Protein AF-A0A9P4YRE8-F1 (afdb_monomer_lite)

pLDDT: mean 70.78, std 21.67, range [24.03, 94.19]

Organism: NCBI:txid1094350

Radius of gyration: 34.66 Å; chains: 1; bounding box: 77×51×95 Å

Structure (mmCIF, N/CA/C/O backbone):
data_AF-A0A9P4YRE8-F1
#
_entry.id   AF-A0A9P4YRE8-F1
#
loop_
_atom_site.group_PDB
_atom_site.id
_atom_site.type_symbol
_atom_site.label_atom_id
_atom_site.label_alt_id
_atom_site.label_comp_id
_atom_site.label_asym_id
_atom_site.label_entity_id
_atom_site.label_seq_id
_atom_site.pdbx_PDB_ins_code
_atom_site.Cartn_x
_atom_site.Cartn_y
_atom_site.Cartn_z
_atom_site.occupancy
_atom_site.B_iso_or_equiv
_atom_site.auth_seq_id
_atom_site.auth_comp_id
_atom_site.auth_asym_id
_atom_site.auth_atom_id
_atom_site.pdbx_PDB_model_num
ATOM 1 N N . MET A 1 1 ? -3.467 -12.163 50.678 1.00 41.31 1 MET A N 1
ATOM 2 C CA . MET A 1 1 ? -3.052 -13.182 49.686 1.00 41.31 1 MET A CA 1
ATOM 3 C C . MET A 1 1 ? -3.327 -12.760 48.242 1.00 41.31 1 MET A C 1
ATOM 5 O O . MET A 1 1 ? -2.584 -13.183 47.374 1.00 41.31 1 MET A O 1
ATOM 9 N N . ASP A 1 2 ? -4.314 -11.903 47.964 1.00 58.03 2 ASP A N 1
ATOM 10 C CA . ASP A 1 2 ? -4.706 -11.551 46.585 1.00 58.03 2 ASP A CA 1
ATOM 11 C C . ASP A 1 2 ? -3.818 -10.466 45.925 1.00 58.03 2 ASP A C 1
ATOM 13 O O . ASP A 1 2 ? -3.537 -10.492 44.732 1.00 58.03 2 ASP A O 1
ATOM 17 N N . THR A 1 3 ? -3.261 -9.544 46.715 1.00 44.75 3 THR A N 1
ATOM 18 C CA . THR A 1 3 ? -2.464 -8.418 46.195 1.00 44.75 3 THR A CA 1
ATOM 19 C C . THR A 1 3 ? -1.154 -8.854 45.533 1.00 44.75 3 THR A C 1
ATOM 21 O O . THR A 1 3 ? -0.792 -8.313 44.495 1.00 44.75 3 THR A O 1
ATOM 24 N N . GLN A 1 4 ? -0.458 -9.851 46.094 1.00 53.59 4 GLN A N 1
ATOM 25 C CA . GLN A 1 4 ? 0.801 -10.365 45.533 1.00 53.59 4 GLN A CA 1
ATOM 26 C C . GLN A 1 4 ? 0.592 -11.147 44.233 1.00 53.59 4 GLN A C 1
ATOM 28 O O . GLN A 1 4 ? 1.428 -11.063 43.339 1.00 53.59 4 GLN A O 1
ATOM 33 N N . ARG A 1 5 ? -0.532 -11.863 44.101 1.00 58.34 5 ARG A N 1
ATOM 34 C CA . ARG A 1 5 ? -0.878 -12.579 42.867 1.00 58.34 5 ARG A CA 1
ATOM 35 C C . ARG A 1 5 ? -1.166 -11.597 41.729 1.00 58.34 5 ARG A C 1
ATOM 37 O O . ARG A 1 5 ? -0.586 -11.721 40.660 1.00 58.34 5 ARG A O 1
ATOM 44 N N . ARG A 1 6 ? -1.961 -10.559 42.009 1.00 53.28 6 ARG A N 1
ATOM 45 C CA . ARG A 1 6 ? -2.279 -9.483 41.054 1.00 53.28 6 ARG A CA 1
ATOM 46 C C . ARG A 1 6 ? -1.050 -8.667 40.642 1.00 53.28 6 ARG A C 1
ATOM 48 O O . ARG A 1 6 ? -0.959 -8.245 39.497 1.00 53.28 6 ARG A O 1
ATOM 55 N N . LEU A 1 7 ? -0.101 -8.458 41.559 1.00 54.12 7 LEU A N 1
ATOM 56 C CA . LEU A 1 7 ? 1.204 -7.867 41.244 1.00 54.12 7 LEU A CA 1
ATOM 57 C C . LEU A 1 7 ? 1.988 -8.743 40.262 1.00 54.12 7 LEU A C 1
ATOM 59 O O . LEU A 1 7 ? 2.445 -8.227 39.250 1.00 54.12 7 LEU A O 1
ATOM 63 N N . GLY A 1 8 ? 2.058 -10.054 40.504 1.00 57.50 8 GLY A N 1
ATOM 64 C CA . GLY A 1 8 ? 2.725 -10.990 39.594 1.00 57.50 8 GLY A CA 1
ATOM 65 C C . GLY A 1 8 ? 2.104 -11.016 38.193 1.00 57.50 8 GLY A C 1
ATOM 66 O O . GLY A 1 8 ? 2.828 -10.983 37.200 1.00 57.50 8 GLY A O 1
ATOM 67 N N . ASP A 1 9 ? 0.774 -10.990 38.095 1.00 59.19 9 ASP A N 1
ATOM 68 C CA . ASP A 1 9 ? 0.077 -10.963 36.801 1.00 59.19 9 ASP A CA 1
ATOM 69 C C . ASP A 1 9 ? 0.364 -9.663 36.016 1.00 59.19 9 ASP A C 1
ATOM 71 O O . ASP A 1 9 ? 0.519 -9.684 34.792 1.00 59.19 9 ASP A O 1
ATOM 75 N N . LEU A 1 10 ? 0.514 -8.531 36.716 1.00 45.38 10 LEU A N 1
ATOM 76 C CA . LEU A 1 10 ? 0.893 -7.247 36.116 1.00 45.38 10 LEU A CA 1
ATOM 77 C C . LEU A 1 10 ? 2.369 -7.216 35.691 1.00 45.38 10 LEU A C 1
ATOM 79 O O . LEU A 1 10 ? 2.684 -6.710 34.615 1.00 45.38 10 LEU A O 1
ATOM 83 N N . GLU A 1 11 ? 3.279 -7.785 36.481 1.00 60.88 11 GLU A N 1
ATOM 84 C CA . GLU A 1 11 ? 4.701 -7.874 36.121 1.00 60.88 11 GLU A CA 1
ATOM 85 C C . GLU A 1 11 ? 4.917 -8.705 34.849 1.00 60.88 11 GLU A C 1
ATOM 87 O O . GLU A 1 11 ? 5.729 -8.338 33.995 1.00 60.88 11 GLU A O 1
ATOM 92 N N . VAL A 1 12 ? 4.133 -9.776 34.680 1.00 58.47 12 VAL A N 1
ATOM 93 C CA . VAL A 1 12 ? 4.121 -10.609 33.469 1.00 58.47 12 VAL A CA 1
ATOM 94 C C . VAL A 1 12 ? 3.540 -9.849 32.274 1.00 58.47 12 VAL A C 1
ATOM 96 O O . VAL A 1 12 ? 4.108 -9.900 31.184 1.00 58.47 12 VAL A O 1
ATOM 99 N N . ALA A 1 13 ? 2.445 -9.108 32.463 1.00 44.38 13 ALA A N 1
ATOM 100 C CA . ALA A 1 13 ? 1.799 -8.350 31.390 1.00 44.38 13 ALA A CA 1
ATOM 101 C C . ALA A 1 13 ? 2.655 -7.178 30.872 1.00 44.38 13 ALA A C 1
ATOM 103 O O . ALA A 1 13 ? 2.634 -6.873 29.679 1.00 44.38 13 ALA A O 1
ATOM 104 N N . PHE A 1 14 ? 3.423 -6.531 31.754 1.00 45.62 14 PHE A N 1
ATOM 105 C CA . PHE A 1 14 ? 4.218 -5.341 31.427 1.00 45.62 14 PHE A CA 1
ATOM 106 C C . PHE A 1 14 ? 5.727 -5.603 31.297 1.00 45.62 14 PHE A C 1
ATOM 108 O O . PHE A 1 14 ? 6.479 -4.685 30.961 1.00 45.62 14 PHE A O 1
ATOM 115 N N . ASN A 1 15 ? 6.172 -6.843 31.532 1.00 59.88 15 ASN A N 1
ATOM 116 C CA . ASN A 1 15 ? 7.569 -7.287 31.485 1.00 59.88 15 ASN A CA 1
ATOM 117 C C . ASN A 1 15 ? 8.529 -6.399 32.308 1.00 59.88 15 ASN A C 1
ATOM 119 O O . ASN A 1 15 ? 9.637 -6.070 31.872 1.00 59.88 15 ASN A O 1
ATOM 123 N N . ARG A 1 16 ? 8.075 -5.948 33.484 1.00 51.31 16 ARG A N 1
ATOM 124 C CA . ARG A 1 16 ? 8.817 -5.091 34.424 1.00 51.31 16 ARG A CA 1
ATOM 125 C C . ARG A 1 16 ? 8.377 -5.376 35.860 1.00 51.31 16 ARG A C 1
ATOM 127 O O . ARG A 1 16 ? 7.203 -5.636 36.083 1.00 51.31 16 ARG A O 1
ATOM 134 N N . ILE A 1 17 ? 9.310 -5.274 36.810 1.00 61.03 17 ILE A N 1
ATOM 135 C CA . ILE A 1 17 ? 9.070 -5.477 38.251 1.00 61.03 17 ILE A CA 1
ATOM 136 C C . ILE A 1 17 ? 8.361 -4.249 38.837 1.00 61.03 17 ILE A C 1
ATOM 138 O O . ILE A 1 17 ? 8.783 -3.118 38.580 1.00 61.03 17 ILE A O 1
ATOM 142 N N . ILE A 1 18 ? 7.308 -4.466 39.628 1.00 51.56 18 ILE A N 1
ATOM 143 C CA . ILE A 1 18 ? 6.481 -3.417 40.238 1.00 51.56 18 ILE A CA 1
ATOM 144 C C . ILE A 1 18 ? 6.545 -3.557 41.764 1.00 51.56 18 ILE A C 1
ATOM 146 O O . ILE A 1 18 ? 6.125 -4.562 42.327 1.00 51.56 18 ILE A O 1
ATOM 150 N N . THR A 1 19 ? 7.014 -2.521 42.463 1.00 54.25 19 THR A N 1
ATOM 151 C CA . THR A 1 19 ? 7.030 -2.475 43.937 1.00 54.25 19 THR A CA 1
ATOM 152 C C . THR A 1 19 ? 6.016 -1.468 44.471 1.00 54.25 19 THR A C 1
ATOM 154 O O . THR A 1 19 ? 5.989 -0.323 44.025 1.00 54.25 19 THR A O 1
ATOM 157 N N . LEU A 1 20 ? 5.195 -1.883 45.442 1.00 44.56 20 LEU A N 1
ATOM 158 C CA . LEU A 1 20 ? 4.293 -0.989 46.175 1.00 44.56 20 LEU A CA 1
ATOM 159 C C . LEU A 1 20 ? 5.047 -0.331 47.336 1.00 44.56 20 LEU A C 1
ATOM 161 O O . LEU A 1 20 ? 5.632 -1.034 48.159 1.00 44.56 20 LEU A O 1
ATOM 165 N N . ASP A 1 21 ? 5.009 0.998 47.409 1.00 45.72 21 ASP A N 1
ATOM 166 C CA . ASP A 1 21 ? 5.575 1.759 48.523 1.00 45.72 21 ASP A CA 1
ATOM 167 C C . ASP A 1 21 ? 4.586 1.786 49.702 1.00 45.72 21 ASP A C 1
ATOM 169 O O . ASP A 1 21 ? 3.401 2.087 49.537 1.00 45.72 21 ASP A O 1
ATOM 173 N N . ALA A 1 22 ? 5.052 1.415 50.893 1.00 42.25 22 ALA A N 1
ATOM 174 C CA . ALA A 1 22 ? 4.225 1.262 52.088 1.00 42.25 22 ALA A CA 1
ATOM 175 C C . ALA A 1 22 ? 4.330 2.513 52.974 1.00 42.25 22 ALA A C 1
ATOM 177 O O . ALA A 1 22 ? 4.981 2.506 54.018 1.00 42.25 22 ALA A O 1
ATOM 178 N N . GLY A 1 23 ? 3.678 3.598 52.555 1.00 34.28 23 GLY A N 1
ATOM 179 C CA . GLY A 1 23 ? 3.554 4.829 53.339 1.00 34.28 23 GLY A CA 1
ATOM 180 C C . GLY A 1 23 ? 2.388 4.768 54.330 1.00 34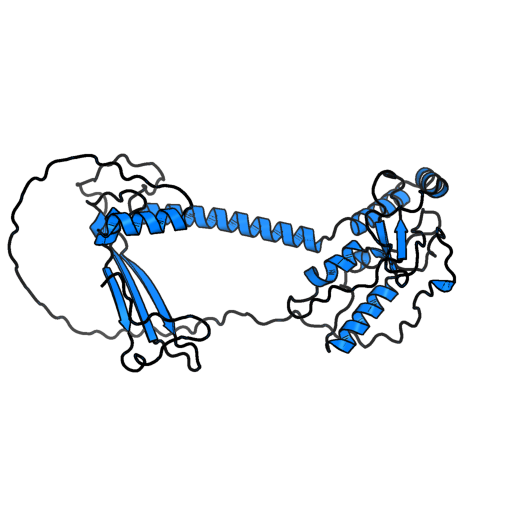.28 23 GLY A C 1
ATOM 181 O O . GLY A 1 23 ? 1.224 4.755 53.942 1.00 34.28 23 GLY A O 1
ATOM 182 N N . SER A 1 24 ? 2.705 4.739 55.623 1.00 37.81 24 SER A N 1
ATOM 183 C CA . SER A 1 24 ? 1.771 4.735 56.753 1.00 37.81 24 SER A CA 1
ATOM 184 C C . SER A 1 24 ? 1.012 6.059 56.918 1.00 37.81 24 SER A C 1
ATOM 186 O O . SER A 1 24 ? 1.666 7.081 57.092 1.00 37.81 24 SER A O 1
ATOM 188 N N . HIS A 1 25 ? -0.321 6.046 57.045 1.00 32.41 25 HIS A N 1
ATOM 189 C CA . HIS A 1 25 ? -1.045 7.055 57.834 1.00 32.41 25 HIS A CA 1
ATOM 190 C C . HIS A 1 25 ? -2.282 6.468 58.537 1.00 32.41 25 HIS A C 1
ATOM 192 O O . HIS A 1 25 ? -2.944 5.556 58.053 1.00 32.41 25 HIS A O 1
ATOM 198 N N . ARG A 1 26 ? -2.488 6.961 59.762 1.00 29.50 26 ARG A N 1
ATOM 199 C CA . ARG A 1 26 ? -3.340 6.435 60.835 1.00 29.50 26 ARG A CA 1
ATOM 200 C C . ARG A 1 26 ? -4.836 6.497 60.512 1.00 29.50 26 ARG A C 1
ATOM 202 O O . ARG A 1 26 ? -5.331 7.510 60.037 1.00 29.50 26 ARG A O 1
ATOM 209 N N . VAL A 1 27 ? -5.535 5.432 60.901 1.00 31.47 27 VAL A N 1
ATOM 210 C CA . VAL A 1 27 ? -6.997 5.318 60.966 1.00 31.47 27 VAL A CA 1
ATOM 211 C C . VAL A 1 27 ? -7.548 6.286 62.019 1.00 31.47 27 VAL A C 1
ATOM 213 O O . VAL A 1 27 ? -7.112 6.247 63.170 1.00 31.47 27 VAL A O 1
ATOM 216 N N . ALA A 1 28 ? -8.531 7.104 61.643 1.00 29.25 28 ALA A N 1
ATOM 217 C CA . ALA A 1 28 ? -9.457 7.738 62.575 1.00 29.25 28 ALA A CA 1
ATOM 218 C C . ALA A 1 28 ? -10.847 7.132 62.351 1.00 29.25 28 ALA A C 1
ATOM 220 O O . ALA A 1 28 ? -11.389 7.159 61.249 1.00 29.25 28 ALA A O 1
ATOM 221 N N . SER A 1 29 ? -11.372 6.521 63.407 1.00 30.94 29 SER A N 1
ATOM 222 C CA . SER A 1 29 ? -12.694 5.910 63.490 1.00 30.94 29 SER A CA 1
ATOM 223 C C . SER A 1 29 ? -13.804 6.961 63.454 1.00 30.94 29 SER A C 1
ATOM 225 O O . SER A 1 29 ? -13.773 7.893 64.259 1.00 30.94 29 SER A O 1
ATOM 227 N N . ALA A 1 30 ? -14.830 6.748 62.632 1.00 28.36 30 ALA A N 1
ATOM 228 C CA . ALA A 1 30 ? -16.140 7.364 62.817 1.00 28.36 30 ALA A CA 1
ATOM 229 C C . ALA A 1 30 ? -17.242 6.348 62.477 1.00 28.36 30 ALA A C 1
ATOM 231 O O . ALA A 1 30 ? -17.212 5.704 61.430 1.00 28.36 30 ALA A O 1
ATOM 232 N N . SER A 1 31 ? -18.160 6.174 63.425 1.00 27.50 31 SER A N 1
ATOM 233 C CA . SER A 1 31 ? -19.328 5.289 63.379 1.00 27.50 31 SER A CA 1
ATOM 234 C C . SER A 1 31 ? -20.434 5.840 62.454 1.00 27.50 31 SER A C 1
ATOM 236 O O . SER A 1 31 ? -20.451 7.046 62.204 1.00 27.50 31 SER A O 1
ATOM 238 N N . PRO A 1 32 ? -21.367 4.998 61.966 1.00 30.42 32 PRO A N 1
ATOM 239 C CA . PRO A 1 32 ? -22.348 5.379 60.946 1.00 30.42 32 PRO A CA 1
ATOM 240 C C . PRO A 1 32 ? -23.639 5.954 61.554 1.00 30.42 32 PRO A C 1
ATOM 242 O O . PRO A 1 32 ? -23.970 5.603 62.690 1.00 30.42 32 PRO A O 1
ATOM 245 N N . PRO A 1 33 ? -24.438 6.719 60.787 1.00 30.02 33 PRO A N 1
ATOM 246 C CA . PRO A 1 33 ? -25.864 6.816 61.032 1.00 30.02 33 PRO A CA 1
ATOM 247 C C . PRO A 1 33 ? -26.686 6.061 59.976 1.00 30.02 33 PRO A C 1
ATOM 249 O O . PRO A 1 33 ? -26.531 6.225 58.769 1.00 30.02 33 PRO A O 1
ATOM 252 N N . GLU A 1 34 ? -27.516 5.200 60.553 1.00 27.95 34 GLU A N 1
ATOM 253 C CA . GLU A 1 34 ? -28.831 4.658 60.205 1.00 27.95 34 GLU A CA 1
ATOM 254 C C . GLU A 1 34 ? -29.592 5.121 58.946 1.00 27.95 34 GLU A C 1
ATOM 256 O O . GLU A 1 34 ? -29.630 6.284 58.553 1.00 27.95 34 GLU A O 1
ATOM 261 N N . GLU A 1 35 ? -30.292 4.118 58.405 1.00 29.88 35 GLU A N 1
ATOM 262 C CA . GLU A 1 35 ? -31.331 4.116 57.377 1.00 29.88 35 GLU A CA 1
ATOM 263 C C . GLU A 1 35 ? -32.422 5.188 57.532 1.00 29.88 35 GLU A C 1
ATOM 265 O O . GLU A 1 35 ? -32.966 5.405 58.612 1.00 29.88 35 GLU A O 1
ATOM 270 N N . ALA A 1 36 ? -32.908 5.683 56.390 1.00 27.66 36 ALA A N 1
ATOM 271 C CA . ALA A 1 36 ? -34.332 5.953 56.218 1.00 27.66 36 ALA A CA 1
ATOM 272 C C . ALA A 1 36 ? -34.749 5.675 54.768 1.00 27.66 36 ALA A C 1
ATOM 274 O O . ALA A 1 36 ? -34.335 6.341 53.821 1.00 27.66 36 ALA A O 1
ATOM 275 N N . ALA A 1 37 ? -35.580 4.650 54.619 1.00 28.75 37 ALA A N 1
ATOM 276 C CA . ALA A 1 37 ? -36.284 4.311 53.400 1.00 28.75 37 ALA A CA 1
ATOM 277 C C . ALA A 1 37 ? -37.357 5.358 53.075 1.00 28.75 37 ALA A C 1
ATOM 279 O O . ALA A 1 37 ? -38.152 5.713 53.943 1.00 28.75 37 ALA A O 1
ATOM 280 N N . GLN A 1 38 ? -37.483 5.733 51.802 1.00 27.25 38 GLN A N 1
ATOM 281 C CA . GLN A 1 38 ? -38.770 6.157 51.254 1.00 27.25 38 GLN A CA 1
ATOM 282 C C . GLN A 1 38 ? -38.842 5.868 49.754 1.00 27.25 38 GLN A C 1
ATOM 284 O O . GLN A 1 38 ? -38.190 6.488 48.922 1.00 27.25 38 GLN A O 1
ATOM 289 N N . ARG A 1 39 ? -39.651 4.851 49.447 1.00 26.41 39 ARG A N 1
ATOM 290 C CA . ARG A 1 39 ? -40.167 4.531 48.120 1.00 26.41 39 ARG A CA 1
ATOM 291 C C . ARG A 1 39 ? -41.170 5.608 47.725 1.00 26.41 39 ARG A C 1
ATOM 293 O O . ARG A 1 39 ? -42.118 5.813 48.480 1.00 26.41 39 ARG A O 1
ATOM 300 N N . GLN A 1 40 ? -41.040 6.175 46.531 1.00 26.50 40 GLN A N 1
ATOM 301 C CA . GLN A 1 40 ? -42.177 6.712 45.788 1.00 26.50 40 GLN A CA 1
ATOM 302 C C . GLN A 1 40 ? -42.052 6.345 44.307 1.00 26.50 40 GLN A C 1
ATOM 304 O O . GLN A 1 40 ? -41.056 6.617 43.648 1.00 26.50 40 GLN A O 1
ATOM 309 N N . SER A 1 41 ? -43.087 5.645 43.861 1.00 25.84 41 SER A N 1
ATOM 310 C CA . SER A 1 41 ? -43.473 5.308 42.497 1.00 25.84 41 SER A CA 1
ATOM 311 C C . SER A 1 41 ? -43.956 6.545 41.746 1.00 25.84 41 SER A C 1
ATOM 313 O O . SER A 1 41 ? -44.782 7.261 42.310 1.00 25.84 41 SER A O 1
ATOM 315 N N . VAL A 1 42 ? -43.551 6.722 40.486 1.00 28.34 42 VAL A N 1
ATOM 316 C CA . VAL A 1 42 ? -44.366 7.415 39.475 1.00 28.34 42 VAL A CA 1
ATOM 317 C C . VAL A 1 42 ? -44.132 6.767 38.108 1.00 28.34 42 VAL A C 1
ATOM 319 O O . VAL A 1 42 ? -43.035 6.824 37.563 1.00 28.34 42 VAL A O 1
ATOM 322 N N . ASP A 1 43 ? -45.177 6.060 37.695 1.00 26.69 43 ASP A N 1
ATOM 323 C CA . ASP A 1 43 ? -45.801 5.878 36.382 1.00 26.69 43 ASP A CA 1
ATOM 324 C C . ASP A 1 43 ? -45.058 6.190 35.069 1.00 26.69 43 ASP A C 1
ATOM 326 O O . ASP A 1 43 ? -44.408 7.216 34.874 1.00 26.69 43 ASP A O 1
ATOM 330 N N . ASP A 1 44 ? -45.299 5.249 34.154 1.00 27.53 44 ASP A N 1
ATOM 331 C CA . ASP A 1 44 ? -45.036 5.222 32.723 1.00 27.53 44 ASP A CA 1
ATOM 332 C C . ASP A 1 44 ? -45.580 6.451 31.978 1.00 27.53 44 ASP A C 1
ATOM 334 O O . ASP A 1 44 ? -46.769 6.751 32.070 1.00 27.53 44 ASP A O 1
ATOM 338 N N . GLU A 1 45 ? -44.761 7.057 31.112 1.00 28.41 45 GLU A N 1
ATOM 339 C CA . GLU A 1 45 ? -45.269 7.637 29.867 1.00 28.41 45 GLU A CA 1
ATOM 340 C C . GLU A 1 45 ? -44.404 7.221 28.671 1.00 28.41 45 GLU A C 1
ATOM 342 O O . GLU A 1 45 ? -43.195 7.447 28.587 1.00 28.41 45 GLU A O 1
ATOM 347 N N . ASP A 1 46 ? -45.114 6.554 27.770 1.00 27.56 46 ASP A N 1
ATOM 348 C CA . ASP A 1 46 ? -44.757 6.026 26.469 1.00 27.56 46 ASP A CA 1
ATOM 349 C C . ASP A 1 46 ? -44.451 7.172 25.490 1.00 27.56 46 ASP A C 1
ATOM 351 O O . ASP A 1 46 ? -45.277 8.052 25.242 1.00 27.56 46 ASP A O 1
ATOM 355 N N . GLY A 1 47 ? -43.239 7.171 24.940 1.00 26.92 47 GLY A N 1
ATOM 356 C CA . GLY A 1 47 ? -42.734 8.199 24.035 1.00 26.92 47 GLY A CA 1
ATOM 357 C C . GLY A 1 47 ? -41.884 7.573 22.941 1.00 26.92 47 GLY A C 1
ATOM 358 O O . GLY A 1 47 ? -40.668 7.749 22.912 1.00 26.92 47 GLY A O 1
ATOM 359 N N . GLY A 1 48 ? -42.525 6.798 22.064 1.00 25.05 48 GLY A N 1
ATOM 360 C CA . GLY A 1 48 ? -41.896 6.162 20.911 1.00 25.05 48 GLY A CA 1
ATOM 361 C C . GLY A 1 48 ? -41.173 7.162 20.004 1.00 25.05 48 GLY A C 1
ATOM 362 O O . GLY A 1 48 ? -41.796 8.006 19.360 1.00 25.05 48 GLY A O 1
ATOM 363 N N . VAL A 1 49 ? -39.850 7.023 19.914 1.00 27.55 49 VAL A N 1
ATOM 364 C CA . VAL A 1 49 ? -39.020 7.663 18.887 1.00 27.55 49 VAL A CA 1
ATOM 365 C C . VAL A 1 49 ? -38.800 6.647 17.755 1.00 27.55 49 VAL A C 1
ATOM 367 O O . VAL A 1 49 ? -38.495 5.488 18.047 1.00 27.55 49 VAL A O 1
ATOM 370 N N . PRO A 1 50 ? -38.975 7.017 16.471 1.00 27.73 50 PRO A N 1
ATOM 371 C CA . PRO A 1 50 ? -38.868 6.074 15.362 1.00 27.73 50 PRO A CA 1
ATOM 372 C C . PRO A 1 50 ? -37.441 5.526 15.243 1.00 27.73 50 PRO A C 1
ATOM 374 O O . PRO A 1 50 ? -36.482 6.295 15.233 1.00 27.73 50 PRO A O 1
ATOM 377 N N . MET A 1 51 ? -37.315 4.202 15.118 1.00 24.03 51 MET A N 1
ATOM 378 C CA . MET A 1 51 ? -36.078 3.533 14.709 1.00 24.03 51 MET A CA 1
ATOM 379 C C . MET A 1 51 ? -35.647 4.060 13.335 1.00 24.03 51 MET A C 1
ATOM 381 O O . MET A 1 51 ? -36.247 3.706 12.320 1.00 24.03 51 MET A O 1
ATOM 385 N N . GLU A 1 52 ? -34.602 4.883 13.296 1.00 28.27 52 GLU A N 1
ATOM 386 C CA . GLU A 1 52 ? -33.827 5.077 12.075 1.00 28.27 52 GLU A CA 1
ATOM 387 C C . GLU A 1 52 ? -33.013 3.804 11.820 1.00 28.27 52 GLU A C 1
ATOM 389 O O . GLU A 1 52 ? -32.265 3.329 12.679 1.00 28.27 52 GLU A O 1
ATOM 394 N N . GLU A 1 53 ? -33.223 3.214 10.644 1.00 29.66 53 GLU A N 1
ATOM 395 C CA . GLU A 1 53 ? -32.527 2.016 10.190 1.00 29.66 53 GLU A CA 1
ATOM 396 C C . GLU A 1 53 ? -31.004 2.233 10.220 1.00 29.66 53 GLU A C 1
ATOM 398 O O . GLU A 1 53 ? -30.519 3.276 9.766 1.00 29.66 53 GLU A O 1
ATOM 403 N N . PRO A 1 54 ? -30.212 1.262 10.711 1.00 27.72 54 PRO A N 1
ATOM 404 C CA . PRO A 1 54 ? -28.768 1.386 10.690 1.00 27.72 54 PRO A CA 1
ATOM 405 C C . PRO A 1 54 ? -28.295 1.426 9.237 1.00 27.72 54 PRO A C 1
ATOM 407 O O . PRO A 1 54 ? -28.501 0.484 8.468 1.00 27.72 54 PRO A O 1
ATOM 410 N N . VAL A 1 55 ? -27.644 2.535 8.879 1.00 27.16 55 VAL A N 1
ATOM 411 C CA . VAL A 1 55 ? -26.909 2.708 7.627 1.00 27.16 55 VAL A CA 1
ATOM 412 C C . VAL A 1 55 ? -25.965 1.521 7.487 1.00 27.16 55 VAL A C 1
ATOM 414 O O . VAL A 1 55 ? -24.984 1.399 8.218 1.00 27.16 55 VAL A O 1
ATOM 417 N N . GLN A 1 56 ? -26.306 0.617 6.571 1.00 26.97 56 GLN A N 1
ATOM 418 C CA . GLN A 1 56 ? -25.473 -0.518 6.217 1.00 26.97 56 GLN A CA 1
ATOM 419 C C . GLN A 1 56 ? -24.128 0.021 5.737 1.00 26.97 56 GLN A C 1
ATOM 421 O O . GLN A 1 56 ? -24.019 0.628 4.669 1.00 26.97 56 GLN A O 1
ATOM 426 N N . ASP A 1 57 ? -23.112 -0.189 6.567 1.00 26.44 57 ASP A N 1
ATOM 427 C CA . ASP A 1 57 ? -21.714 0.008 6.238 1.00 26.44 57 ASP A CA 1
ATOM 428 C C . ASP A 1 57 ? -21.423 -0.672 4.892 1.00 26.44 57 ASP A C 1
ATOM 430 O O . ASP A 1 57 ? -21.449 -1.898 4.755 1.00 26.44 57 ASP A O 1
ATOM 434 N N . ALA A 1 58 ? -21.173 0.148 3.873 1.00 28.09 58 ALA A N 1
ATOM 435 C CA . ALA A 1 58 ? -20.887 -0.275 2.513 1.00 28.09 58 ALA A CA 1
ATOM 436 C C . ALA A 1 58 ? -19.498 -0.936 2.430 1.00 28.09 58 ALA A C 1
ATOM 438 O O . ALA A 1 58 ? -18.533 -0.344 1.946 1.00 28.09 58 ALA A O 1
ATOM 439 N N . TRP A 1 59 ? -19.400 -2.188 2.878 1.00 32.97 59 TRP A N 1
ATOM 440 C CA . TRP A 1 59 ? -18.256 -3.079 2.654 1.00 32.97 59 TRP A CA 1
ATOM 441 C C . TRP A 1 59 ? -18.428 -3.971 1.423 1.00 32.97 59 TRP A C 1
ATOM 443 O O . TRP A 1 59 ? -17.930 -5.088 1.390 1.00 32.97 59 TRP A O 1
ATOM 453 N N . GLU A 1 60 ? -19.046 -3.467 0.359 1.00 31.47 60 GLU A N 1
ATOM 454 C CA . GLU A 1 60 ? -18.985 -4.112 -0.950 1.00 31.47 60 GLU A CA 1
ATOM 455 C C . GLU A 1 60 ? -18.934 -3.064 -2.053 1.00 31.47 60 GLU A C 1
ATOM 457 O O . GLU A 1 60 ? -19.958 -2.479 -2.382 1.00 31.47 60 GLU A O 1
ATOM 462 N N . LYS A 1 61 ? -17.746 -2.867 -2.643 1.00 25.12 61 LYS A N 1
ATOM 463 C CA . LYS A 1 61 ? -17.548 -2.934 -4.103 1.00 25.12 61 LYS A CA 1
ATOM 464 C C . LYS A 1 61 ? -16.115 -3.406 -4.386 1.00 25.12 61 LYS A C 1
ATOM 466 O O . LYS A 1 61 ? -15.182 -2.620 -4.192 1.00 25.12 61 LYS A O 1
ATOM 471 N N . PRO A 1 62 ? -15.884 -4.643 -4.868 1.00 31.53 62 PRO A N 1
ATOM 472 C CA . PRO A 1 62 ? -14.694 -4.892 -5.671 1.00 31.53 62 PRO A CA 1
ATOM 473 C C . PRO A 1 62 ? -14.721 -3.883 -6.821 1.00 31.53 62 PRO A C 1
ATOM 475 O O . PRO A 1 62 ? -15.742 -3.716 -7.490 1.00 31.53 62 PRO A O 1
ATOM 478 N N . VAL A 1 63 ? -13.633 -3.133 -6.990 1.00 30.64 63 VAL A N 1
ATOM 479 C CA . VAL A 1 63 ? -13.511 -2.156 -8.074 1.00 30.64 63 VAL A CA 1
ATOM 480 C C . VAL A 1 63 ? -13.786 -2.890 -9.385 1.00 30.64 63 VAL A C 1
ATOM 482 O O . VAL A 1 63 ? -13.084 -3.841 -9.724 1.00 30.64 63 VAL A O 1
ATOM 485 N N . LEU A 1 64 ? -14.860 -2.477 -10.061 1.00 34.53 64 LEU A N 1
ATOM 486 C CA . LEU A 1 64 ? -15.347 -3.062 -11.301 1.00 34.53 64 LEU A CA 1
ATOM 487 C C . LEU A 1 64 ? -14.232 -3.095 -12.349 1.00 34.53 64 LEU A C 1
ATOM 489 O O . LEU A 1 64 ? -13.802 -2.073 -12.881 1.00 34.53 64 LEU A O 1
ATOM 493 N N . VAL A 1 65 ? -13.787 -4.322 -12.606 1.00 43.34 65 VAL A N 1
ATOM 494 C CA . VAL A 1 65 ? -13.645 -4.946 -13.923 1.00 43.34 65 VAL A CA 1
ATOM 495 C C . VAL A 1 65 ? -14.305 -4.099 -15.017 1.00 43.34 65 VAL A C 1
ATOM 497 O O . VAL A 1 65 ? -15.529 -4.012 -15.097 1.00 43.34 65 VAL A O 1
ATOM 500 N N . HIS A 1 66 ? -13.493 -3.487 -15.871 1.00 37.25 66 HIS A N 1
ATOM 501 C CA . HIS A 1 66 ? -13.961 -3.034 -17.175 1.00 37.25 66 HIS A CA 1
ATOM 502 C C . HIS A 1 66 ? -13.694 -4.141 -18.192 1.00 37.25 66 HIS A C 1
ATOM 504 O O . HIS A 1 66 ? -12.655 -4.798 -18.126 1.00 37.25 66 HIS A O 1
ATOM 510 N N . ASP A 1 67 ? -14.646 -4.349 -19.103 1.00 34.47 67 ASP A N 1
ATOM 511 C CA . ASP A 1 67 ? -14.560 -5.312 -20.199 1.00 34.47 67 ASP A CA 1
ATOM 512 C C . ASP A 1 67 ? -13.302 -5.082 -21.039 1.00 34.47 67 ASP A C 1
ATOM 514 O O . ASP A 1 67 ? -13.253 -4.236 -21.931 1.00 34.47 67 ASP A O 1
ATOM 518 N N . VAL A 1 68 ? -12.272 -5.869 -20.753 1.00 41.44 68 VAL A N 1
ATOM 519 C CA . VAL A 1 68 ? -11.173 -6.107 -21.675 1.00 41.44 68 VAL A CA 1
ATOM 520 C C . VAL A 1 68 ? -11.524 -7.416 -22.364 1.00 41.44 68 VAL A C 1
ATOM 522 O O . VAL A 1 68 ? -11.517 -8.476 -21.739 1.00 41.44 68 VAL A O 1
ATOM 525 N N . ALA A 1 69 ? -11.923 -7.326 -23.634 1.00 33.31 69 ALA A N 1
ATOM 526 C CA . ALA A 1 69 ? -12.077 -8.498 -24.486 1.00 33.31 69 ALA A CA 1
ATOM 527 C C . ALA A 1 69 ? -10.798 -9.358 -24.410 1.00 33.31 69 ALA A C 1
ATOM 529 O O . ALA A 1 69 ? -9.712 -8.785 -24.263 1.00 33.31 69 ALA A O 1
ATOM 530 N N . PRO A 1 70 ? -10.892 -10.697 -24.517 1.00 37.94 70 PRO A N 1
ATOM 531 C CA . PRO A 1 70 ? -9.709 -11.548 -24.560 1.00 37.94 70 PRO A CA 1
ATOM 532 C C . PRO A 1 70 ? -8.755 -11.012 -25.628 1.00 37.94 70 PRO A C 1
ATOM 534 O O . PRO A 1 70 ? -9.160 -10.752 -26.768 1.00 37.94 70 PRO A O 1
ATOM 537 N N . ARG A 1 71 ? -7.506 -10.762 -25.228 1.00 50.50 71 ARG A N 1
ATOM 538 C CA . ARG A 1 71 ? -6.484 -10.246 -26.136 1.00 50.50 71 ARG A CA 1
ATOM 539 C C . ARG A 1 71 ? -6.334 -11.261 -27.266 1.00 50.50 71 ARG A C 1
ATOM 541 O O . ARG A 1 71 ? -6.205 -12.455 -27.012 1.00 50.50 71 ARG A O 1
ATOM 548 N N . LYS A 1 72 ? -6.404 -10.802 -28.519 1.00 41.97 72 LYS A N 1
ATOM 549 C CA . LYS A 1 72 ? -6.042 -11.642 -29.668 1.00 41.97 72 LYS A CA 1
ATOM 550 C C . LYS A 1 72 ? -4.587 -12.062 -29.476 1.00 41.97 72 LYS A C 1
ATOM 552 O O . LYS A 1 72 ? -3.752 -11.167 -29.436 1.00 41.97 72 LYS A O 1
ATOM 557 N N . ASP A 1 73 ? -4.350 -13.370 -29.351 1.00 41.19 73 ASP A N 1
ATOM 558 C CA . ASP A 1 73 ? -3.054 -14.063 -29.348 1.00 41.19 73 ASP A CA 1
ATOM 559 C C . ASP A 1 73 ? -1.837 -13.119 -29.361 1.00 41.19 73 ASP A C 1
ATOM 561 O O . ASP A 1 73 ? -1.352 -12.733 -30.429 1.00 41.19 73 ASP A O 1
ATOM 565 N N . THR A 1 74 ? -1.299 -12.779 -28.186 1.00 43.19 74 THR A N 1
ATOM 566 C CA . THR A 1 74 ? 0.046 -12.199 -28.035 1.00 43.19 74 THR A CA 1
ATOM 567 C C . THR A 1 74 ? 1.093 -13.282 -28.301 1.00 43.19 74 THR A C 1
ATOM 569 O O . THR A 1 74 ? 1.898 -13.644 -27.458 1.00 43.19 74 THR A O 1
ATOM 572 N N . LYS A 1 75 ? 1.110 -13.823 -29.524 1.00 41.47 75 LYS A N 1
ATOM 573 C CA . LYS A 1 75 ? 2.171 -14.728 -29.997 1.00 41.47 75 LYS A CA 1
ATOM 574 C C . LYS A 1 75 ? 3.500 -14.019 -30.277 1.00 41.47 75 LYS A C 1
ATOM 576 O O . LYS A 1 75 ? 4.428 -14.660 -30.755 1.00 41.47 75 LYS A O 1
ATOM 581 N N . ASP A 1 76 ? 3.626 -12.747 -29.912 1.00 45.56 76 ASP A N 1
ATOM 582 C CA . ASP A 1 76 ? 4.907 -12.046 -29.834 1.00 45.56 76 ASP A CA 1
ATOM 583 C C . ASP A 1 76 ? 5.565 -12.293 -28.465 1.00 45.56 76 ASP A C 1
ATOM 585 O O . ASP A 1 76 ? 6.036 -11.368 -27.797 1.00 45.56 76 ASP A O 1
ATOM 589 N N . VAL A 1 77 ? 5.605 -13.559 -28.031 1.00 52.22 77 VAL A N 1
ATOM 590 C CA . VAL A 1 77 ? 6.525 -13.976 -26.972 1.00 52.22 77 VAL A CA 1
ATOM 591 C C . VAL A 1 77 ? 7.906 -13.624 -27.496 1.00 52.22 77 VAL A C 1
ATOM 593 O O . VAL A 1 77 ? 8.348 -14.168 -28.508 1.00 52.22 77 VAL A O 1
ATOM 596 N N . VAL A 1 78 ? 8.563 -12.662 -26.852 1.00 56.44 78 VAL A N 1
ATOM 597 C CA . VAL A 1 78 ? 9.913 -12.242 -27.225 1.00 56.44 78 VAL A CA 1
ATOM 598 C C . VAL A 1 78 ? 10.808 -13.461 -27.099 1.00 56.44 78 VAL A C 1
ATOM 600 O O . VAL A 1 78 ? 11.174 -13.865 -25.994 1.00 56.44 78 VAL A O 1
ATOM 603 N N . ASP A 1 79 ? 11.112 -14.079 -28.237 1.00 59.62 79 ASP A N 1
ATOM 604 C CA . ASP A 1 79 ? 11.917 -15.281 -28.258 1.00 59.62 79 ASP A CA 1
ATOM 605 C C . ASP A 1 79 ? 13.363 -14.910 -27.915 1.00 59.62 79 ASP A C 1
ATOM 607 O O . ASP A 1 79 ? 14.145 -14.436 -28.742 1.00 59.62 79 ASP A O 1
ATOM 611 N N . GLY A 1 80 ? 13.700 -15.108 -26.640 1.00 56.16 80 GLY A N 1
ATOM 612 C CA . GLY A 1 80 ? 15.022 -14.870 -26.074 1.00 56.16 80 GLY A CA 1
ATOM 613 C C . GLY A 1 80 ? 16.128 -15.740 -26.682 1.00 56.16 80 GLY A C 1
ATOM 614 O O . GLY A 1 80 ? 17.289 -15.542 -26.341 1.00 56.16 80 GLY A O 1
ATOM 615 N N . THR A 1 81 ? 15.799 -16.719 -27.541 1.00 61.03 81 THR A N 1
ATOM 616 C CA . THR A 1 81 ? 16.781 -17.622 -28.175 1.00 61.03 81 THR A CA 1
ATOM 617 C C . THR A 1 81 ? 17.770 -16.898 -29.082 1.00 61.03 81 THR A C 1
ATOM 619 O O . THR A 1 81 ? 18.909 -17.344 -29.206 1.00 61.03 81 THR A O 1
ATOM 622 N N . ASN A 1 82 ? 17.363 -15.778 -29.682 1.00 67.62 82 ASN A N 1
ATOM 623 C CA . ASN A 1 82 ? 18.188 -15.041 -30.636 1.00 67.62 82 ASN A CA 1
ATOM 624 C C . ASN A 1 82 ? 18.982 -13.886 -30.011 1.00 67.62 82 ASN A C 1
ATOM 626 O O . ASN A 1 82 ? 19.809 -13.291 -30.700 1.00 67.62 82 ASN A O 1
ATOM 630 N N . PHE A 1 83 ? 18.761 -13.570 -28.731 1.00 74.00 83 PHE A N 1
ATOM 631 C CA . PHE A 1 83 ? 19.463 -12.473 -28.068 1.00 74.00 83 PHE A CA 1
ATOM 632 C C . PHE A 1 83 ? 20.833 -12.908 -27.553 1.00 74.00 83 PHE A C 1
ATOM 634 O O . PHE A 1 83 ? 20.976 -13.917 -26.858 1.00 74.00 83 PHE A O 1
ATOM 641 N N . LYS A 1 84 ? 21.850 -12.091 -27.829 1.00 81.44 84 LYS A N 1
ATOM 642 C CA . LYS A 1 84 ? 23.181 -12.243 -27.232 1.00 81.44 84 LYS A CA 1
ATOM 643 C C . LYS A 1 84 ? 23.263 -11.463 -25.925 1.00 81.44 84 LYS A C 1
ATOM 645 O O . LYS A 1 84 ? 22.728 -10.363 -25.807 1.00 81.44 84 LYS A O 1
ATOM 650 N N . VAL A 1 85 ? 23.960 -12.008 -24.928 1.00 82.38 85 VAL A N 1
ATOM 651 C CA . VAL A 1 85 ? 24.193 -11.300 -23.657 1.00 82.38 85 VAL A CA 1
ATOM 652 C C . VAL A 1 85 ? 24.864 -9.954 -23.936 1.00 82.38 85 VAL A C 1
ATOM 654 O O . VAL A 1 85 ? 25.857 -9.884 -24.661 1.00 82.38 85 VAL A O 1
ATOM 657 N N . GLY A 1 86 ? 24.301 -8.882 -23.378 1.00 83.31 86 GLY A N 1
ATOM 658 C CA . GLY A 1 86 ? 24.763 -7.515 -23.597 1.00 83.31 86 GLY A CA 1
ATOM 659 C C . GLY A 1 86 ? 24.203 -6.836 -24.850 1.00 83.31 86 GLY A C 1
ATOM 660 O O . GLY A 1 86 ? 24.488 -5.658 -25.073 1.00 83.31 86 GLY A O 1
ATOM 661 N N . GLU A 1 87 ? 23.406 -7.522 -25.668 1.00 88.06 87 GLU A N 1
ATOM 662 C CA . GLU A 1 87 ? 22.776 -6.938 -26.852 1.00 88.06 87 GLU A CA 1
ATOM 663 C C . GLU A 1 87 ? 21.706 -5.907 -26.455 1.00 88.06 87 GLU A C 1
ATOM 665 O O . GLU A 1 87 ? 20.855 -6.212 -25.613 1.00 88.06 87 GLU A O 1
ATOM 670 N N . PRO A 1 88 ? 21.736 -4.679 -27.012 1.00 89.44 88 PRO A N 1
ATOM 671 C CA . PRO A 1 88 ? 20.743 -3.663 -26.692 1.00 89.44 88 PRO A CA 1
ATOM 672 C C . PRO A 1 88 ? 19.376 -4.026 -27.277 1.00 89.44 88 PRO A C 1
ATOM 674 O O . PRO A 1 88 ? 19.278 -4.441 -28.431 1.00 89.44 88 PRO A O 1
ATOM 677 N N . VAL A 1 89 ? 18.316 -3.800 -26.503 1.00 89.12 89 VAL A N 1
ATOM 678 C CA . VAL A 1 89 ? 16.930 -4.025 -26.938 1.00 89.12 89 VAL A CA 1
ATOM 679 C C . VAL A 1 89 ? 16.582 -3.194 -28.182 1.00 89.12 89 VAL A C 1
ATOM 681 O O . VAL A 1 89 ? 16.967 -2.028 -28.290 1.00 89.12 89 VAL A O 1
ATOM 684 N N . ASP A 1 90 ? 15.798 -3.783 -29.090 1.00 86.19 90 ASP A N 1
ATOM 685 C CA . ASP A 1 90 ? 15.163 -3.088 -30.213 1.00 86.19 90 ASP A CA 1
ATOM 686 C C . ASP A 1 90 ? 14.223 -1.946 -29.766 1.00 86.19 90 ASP A C 1
ATOM 688 O O . ASP A 1 90 ? 13.527 -2.043 -28.761 1.00 86.19 90 ASP A O 1
ATOM 692 N N . GLU A 1 91 ? 14.157 -0.858 -30.539 1.00 82.19 91 GLU A N 1
ATOM 693 C CA . GLU A 1 91 ? 13.333 0.327 -30.220 1.00 82.19 91 GLU A CA 1
ATOM 694 C C . GLU A 1 91 ? 11.827 0.018 -30.084 1.00 82.19 91 GLU A C 1
ATOM 696 O O . GLU A 1 91 ? 11.083 0.730 -29.402 1.00 82.19 91 GLU A O 1
ATOM 701 N N . ARG A 1 92 ? 11.360 -1.062 -30.719 1.00 84.62 92 ARG A N 1
ATOM 702 C CA . ARG A 1 92 ? 9.953 -1.472 -30.722 1.00 84.62 92 ARG A CA 1
ATOM 703 C C . ARG A 1 92 ? 9.587 -2.337 -29.529 1.00 84.62 92 ARG A C 1
ATOM 705 O O . ARG A 1 92 ? 8.392 -2.517 -29.276 1.00 84.62 92 ARG A O 1
ATOM 712 N N . LEU A 1 93 ? 10.560 -2.855 -28.788 1.00 89.06 93 LEU A N 1
ATOM 713 C CA . LEU A 1 93 ? 10.278 -3.691 -27.634 1.00 89.06 93 LEU A CA 1
ATOM 714 C C . LEU A 1 93 ? 9.887 -2.819 -26.436 1.00 89.06 93 LEU A C 1
ATOM 716 O O . LEU A 1 93 ? 10.632 -1.941 -26.000 1.00 89.06 93 LEU A O 1
ATOM 720 N N . ALA A 1 94 ? 8.700 -3.082 -25.898 1.00 91.56 94 ALA A N 1
ATOM 721 C CA . ALA A 1 94 ? 8.246 -2.487 -24.653 1.00 91.56 94 ALA A CA 1
ATOM 722 C C . ALA A 1 94 ? 8.758 -3.290 -23.454 1.00 91.56 94 ALA A C 1
ATOM 724 O O . ALA A 1 94 ? 8.698 -4.523 -23.440 1.00 91.56 94 ALA A O 1
ATOM 725 N N . LEU A 1 95 ? 9.240 -2.575 -22.444 1.00 92.62 95 LEU A N 1
ATOM 726 C CA . LEU A 1 95 ? 9.792 -3.137 -21.223 1.00 92.62 95 LEU A CA 1
ATOM 727 C C . LEU A 1 95 ? 9.027 -2.641 -19.997 1.00 92.62 95 LEU A C 1
ATOM 729 O O . LEU A 1 95 ? 8.758 -1.450 -19.844 1.00 92.62 95 LEU A O 1
ATOM 733 N N . CYS A 1 96 ? 8.749 -3.558 -19.078 1.00 92.00 96 CYS A N 1
ATOM 734 C CA . CYS A 1 96 ? 8.195 -3.271 -17.769 1.00 92.00 96 CYS A CA 1
ATOM 735 C C . CYS A 1 96 ? 9.304 -3.308 -16.705 1.00 92.00 96 CYS A C 1
ATOM 737 O O . CYS A 1 96 ? 10.025 -4.308 -16.611 1.00 92.00 96 CYS A O 1
ATOM 739 N N . PRO A 1 97 ? 9.446 -2.264 -15.864 1.00 92.44 97 PRO A N 1
ATOM 740 C CA . PRO A 1 97 ? 10.350 -2.298 -14.720 1.00 92.44 97 PRO A CA 1
ATOM 741 C C . PRO A 1 97 ? 10.019 -3.449 -13.772 1.00 92.44 97 PRO A C 1
ATOM 743 O O . PRO A 1 97 ? 8.873 -3.598 -13.342 1.00 92.44 97 PRO A O 1
ATOM 746 N N . TRP A 1 98 ? 11.031 -4.218 -13.378 1.00 88.81 98 TRP A N 1
ATOM 747 C CA . TRP A 1 98 ? 10.866 -5.363 -12.483 1.00 88.81 98 TRP A CA 1
ATOM 748 C C . TRP A 1 98 ? 10.276 -4.967 -11.127 1.00 88.81 98 TRP A C 1
ATOM 750 O O . TRP A 1 98 ? 9.385 -5.634 -10.611 1.00 88.81 98 TRP A O 1
ATOM 760 N N . HIS A 1 99 ? 10.690 -3.819 -10.590 1.00 86.75 99 HIS A N 1
ATOM 761 C CA . HIS A 1 99 ? 10.121 -3.270 -9.360 1.00 86.75 99 HIS A CA 1
ATOM 762 C C . HIS A 1 99 ? 8.596 -3.041 -9.464 1.00 86.75 99 HIS A C 1
ATOM 764 O O . HIS A 1 99 ? 7.849 -3.260 -8.504 1.00 86.75 99 HIS A O 1
ATOM 770 N N . ASN A 1 100 ? 8.099 -2.652 -10.642 1.00 87.00 100 ASN A N 1
ATOM 771 C CA . ASN A 1 100 ? 6.667 -2.450 -10.867 1.00 87.00 100 ASN A CA 1
ATOM 772 C C . ASN A 1 100 ? 5.925 -3.790 -10.965 1.00 87.00 100 ASN A C 1
ATOM 774 O O . ASN A 1 100 ? 4.847 -3.912 -10.389 1.00 87.00 100 ASN A O 1
ATOM 778 N N . VAL A 1 101 ? 6.537 -4.810 -11.574 1.00 87.06 101 VAL A N 1
ATOM 779 C CA . VAL A 1 101 ? 6.022 -6.192 -11.578 1.00 87.06 101 VAL A CA 1
ATOM 780 C C . VAL A 1 101 ? 5.929 -6.752 -10.156 1.00 87.06 101 VAL A C 1
ATOM 782 O O . VAL A 1 101 ? 4.860 -7.176 -9.730 1.00 87.06 101 VAL A O 1
ATOM 785 N N . GLN A 1 102 ? 7.000 -6.660 -9.363 1.00 85.25 102 GLN A N 1
ATOM 786 C CA . GLN A 1 102 ? 7.019 -7.144 -7.975 1.00 85.25 102 GLN A CA 1
ATOM 787 C C . GLN A 1 102 ? 6.009 -6.420 -7.074 1.00 85.25 102 GLN A C 1
ATOM 789 O O . GLN A 1 102 ? 5.442 -7.007 -6.150 1.00 85.25 102 GLN A O 1
ATOM 794 N N . SER A 1 103 ? 5.776 -5.128 -7.320 1.00 83.44 103 SER A N 1
ATOM 795 C CA . SER A 1 103 ? 4.785 -4.357 -6.566 1.00 83.44 103 SER A CA 1
ATOM 796 C C . SER A 1 103 ? 3.348 -4.581 -7.042 1.00 83.44 103 SER A C 1
ATOM 798 O O . SER A 1 103 ? 2.424 -4.280 -6.281 1.00 83.44 103 SER A O 1
ATOM 800 N N . TYR A 1 104 ? 3.142 -5.153 -8.234 1.00 85.69 104 TYR A N 1
ATOM 801 C CA . TYR A 1 104 ? 1.828 -5.305 -8.851 1.00 85.69 104 TYR A CA 1
ATOM 802 C C . TYR A 1 104 ? 0.818 -6.047 -7.959 1.00 85.69 104 TYR A C 1
ATOM 804 O O . TYR A 1 104 ? -0.242 -5.469 -7.702 1.00 85.69 104 TYR A O 1
ATOM 812 N N . PRO A 1 105 ? 1.116 -7.229 -7.368 1.00 83.88 105 PRO A N 1
ATOM 813 C CA . PRO A 1 105 ? 0.145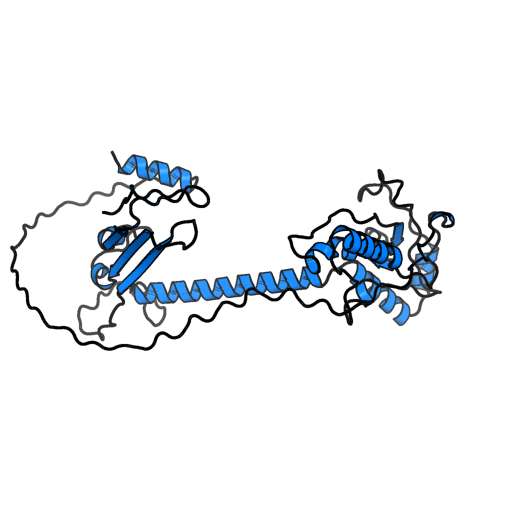 -7.914 -6.519 1.00 83.88 105 PRO A CA 1
ATOM 814 C C . PRO A 1 105 ? -0.275 -7.085 -5.313 1.00 83.88 105 PRO A C 1
ATOM 816 O O . PRO A 1 105 ? -1.434 -7.074 -4.937 1.00 83.88 105 PRO A O 1
ATOM 819 N N . ASN A 1 106 ? 0.649 -6.331 -4.716 1.00 78.56 106 ASN A N 1
ATOM 820 C CA . ASN A 1 106 ? 0.347 -5.534 -3.526 1.00 78.56 106 ASN A CA 1
ATOM 821 C C . ASN A 1 106 ? -0.493 -4.279 -3.828 1.00 78.56 106 ASN A C 1
ATOM 823 O O . ASN A 1 106 ? -1.009 -3.656 -2.889 1.00 78.56 106 ASN A O 1
ATOM 827 N N . CYS A 1 107 ? -0.564 -3.879 -5.101 1.00 78.31 107 CYS A N 1
ATOM 828 C CA . CYS A 1 107 ? -1.215 -2.652 -5.553 1.00 78.31 107 CYS A CA 1
ATOM 829 C C . CYS A 1 107 ? -2.529 -2.917 -6.295 1.00 78.31 107 CYS A C 1
ATOM 831 O O . CYS A 1 107 ? -3.454 -2.121 -6.161 1.00 78.31 107 CYS A O 1
ATOM 833 N N . PHE A 1 108 ? -2.618 -4.021 -7.040 1.00 79.31 108 PHE A N 1
ATOM 834 C CA . PHE A 1 108 ? -3.732 -4.305 -7.951 1.00 79.31 108 PHE A CA 1
ATOM 835 C C . PHE A 1 108 ? -4.427 -5.636 -7.682 1.00 79.31 108 PHE A C 1
ATOM 837 O O . PHE A 1 108 ? -5.510 -5.868 -8.209 1.00 79.31 108 PHE A O 1
ATOM 844 N N . VAL A 1 109 ? -3.842 -6.496 -6.847 1.00 77.75 109 VAL A N 1
ATOM 845 C CA . VAL A 1 109 ? -4.412 -7.801 -6.517 1.00 77.75 109 VAL A CA 1
ATOM 846 C C . VAL A 1 109 ? -4.848 -7.797 -5.050 1.00 77.75 109 VAL A C 1
ATOM 848 O O . VAL A 1 109 ? -4.119 -7.381 -4.148 1.00 77.75 109 VAL A O 1
ATOM 851 N N . GLY A 1 110 ? -6.088 -8.214 -4.789 1.00 66.88 110 GLY A N 1
ATOM 852 C CA . GLY A 1 110 ? -6.591 -8.361 -3.423 1.00 66.88 110 GLY A CA 1
ATOM 853 C C . GLY A 1 110 ? -5.800 -9.415 -2.637 1.00 66.88 110 GLY A C 1
ATOM 854 O O . GLY A 1 110 ? -5.188 -10.308 -3.220 1.00 66.88 110 GLY A O 1
ATOM 855 N N . LYS A 1 111 ? -5.846 -9.356 -1.297 1.00 66.81 111 LYS A N 1
ATOM 856 C CA . LYS A 1 111 ? -5.114 -10.298 -0.421 1.00 66.81 111 LYS A CA 1
ATOM 857 C C . LYS A 1 111 ? -5.431 -11.776 -0.701 1.00 66.81 111 LYS A C 1
ATOM 859 O O . LYS A 1 111 ? -4.567 -12.612 -0.477 1.00 66.81 111 LYS A O 1
ATOM 864 N N . ALA A 1 112 ? -6.637 -12.077 -1.185 1.00 61.12 112 ALA A N 1
ATOM 865 C CA . ALA A 1 112 ? -7.091 -13.434 -1.482 1.00 61.12 112 ALA A CA 1
ATOM 866 C C . ALA A 1 112 ? -6.462 -14.045 -2.751 1.00 61.12 112 ALA A C 1
ATOM 868 O O . ALA A 1 112 ? -6.361 -15.261 -2.840 1.00 61.12 112 ALA A O 1
ATOM 869 N N . ASN A 1 113 ? -5.998 -13.219 -3.699 1.00 65.31 113 ASN A N 1
ATOM 870 C CA . ASN A 1 113 ? -5.580 -13.666 -5.038 1.00 65.31 113 ASN A CA 1
ATOM 871 C C . ASN A 1 113 ? -4.075 -13.472 -5.287 1.00 65.31 113 ASN A C 1
ATOM 873 O O . ASN A 1 113 ? -3.623 -13.439 -6.430 1.00 65.31 113 ASN A O 1
ATOM 877 N N . LYS A 1 114 ? -3.289 -13.265 -4.226 1.00 64.56 114 LYS A N 1
ATOM 878 C CA . LYS A 1 114 ? -1.871 -12.922 -4.341 1.00 64.56 114 LYS A CA 1
ATOM 879 C C . LYS A 1 114 ? -1.056 -14.125 -4.834 1.00 64.56 114 LYS A C 1
ATOM 881 O O . LYS A 1 114 ? -1.055 -15.176 -4.203 1.00 64.56 114 LYS A O 1
ATOM 886 N N . THR A 1 115 ? -0.318 -13.938 -5.926 1.00 65.06 115 THR A N 1
ATOM 887 C CA . THR A 1 115 ? 0.659 -14.905 -6.446 1.00 65.06 115 THR A CA 1
ATOM 888 C C . THR A 1 115 ? 2.045 -14.267 -6.455 1.00 65.06 115 THR A C 1
ATOM 890 O O . THR A 1 115 ? 2.192 -13.167 -6.992 1.00 65.06 115 THR A O 1
ATOM 893 N N . ASP A 1 116 ? 3.055 -14.950 -5.919 1.00 60.72 116 ASP A N 1
ATOM 894 C CA . ASP A 1 116 ? 4.407 -14.388 -5.759 1.00 60.72 116 ASP A CA 1
ATOM 895 C C . ASP A 1 116 ? 5.410 -14.841 -6.843 1.00 60.72 116 ASP A C 1
ATOM 897 O O . ASP A 1 116 ? 6.577 -14.456 -6.806 1.00 60.72 116 ASP A O 1
ATOM 901 N N . ASN A 1 117 ? 4.968 -15.606 -7.848 1.00 66.69 117 ASN A N 1
ATOM 902 C CA . ASN A 1 117 ? 5.856 -16.292 -8.796 1.00 66.69 117 ASN A CA 1
ATOM 903 C C . ASN A 1 117 ? 5.881 -15.654 -10.192 1.00 66.69 117 ASN A C 1
ATOM 905 O O . ASN A 1 117 ? 5.608 -16.323 -11.186 1.00 66.69 117 ASN A O 1
ATOM 909 N N . PHE A 1 118 ? 6.240 -14.374 -10.284 1.00 72.44 118 PHE A N 1
ATOM 910 C CA . PHE A 1 118 ? 6.529 -13.767 -11.588 1.00 72.44 118 PHE A CA 1
ATOM 911 C C . PHE A 1 118 ? 7.784 -14.376 -12.215 1.00 72.44 118 PHE A C 1
ATOM 913 O O . PHE A 1 118 ? 8.765 -14.645 -11.517 1.00 72.44 118 PHE A O 1
ATOM 920 N N . SER A 1 119 ? 7.788 -14.524 -13.542 1.00 69.75 119 SER A N 1
ATOM 921 C CA . SER A 1 119 ? 9.010 -14.869 -14.268 1.00 69.75 119 SER A CA 1
ATOM 922 C C . SER A 1 119 ? 10.095 -13.820 -14.011 1.00 69.75 119 SER A C 1
ATOM 924 O O . SER A 1 119 ? 9.800 -12.627 -14.072 1.00 69.75 119 SER A O 1
ATOM 926 N N . PRO A 1 120 ? 11.342 -14.223 -13.744 1.00 76.75 120 PRO A N 1
ATOM 927 C CA . PRO A 1 120 ? 12.405 -13.280 -13.436 1.00 76.75 120 PRO A CA 1
ATOM 928 C C . PRO A 1 120 ? 12.779 -12.379 -14.634 1.00 76.75 120 PRO A C 1
ATOM 930 O O . PRO A 1 120 ? 12.530 -12.733 -15.792 1.00 76.75 120 PRO A O 1
ATOM 933 N N . PRO A 1 121 ? 13.392 -11.208 -14.372 1.00 82.31 121 PRO A N 1
ATOM 934 C CA . PRO A 1 121 ? 13.721 -10.227 -15.402 1.00 82.31 121 PRO A CA 1
ATOM 935 C C . PRO A 1 121 ? 14.812 -10.741 -16.346 1.00 82.31 121 PRO A C 1
ATOM 937 O O . PRO A 1 121 ? 15.744 -11.420 -15.923 1.00 82.31 121 PRO A O 1
ATOM 940 N N . SER A 1 122 ? 14.709 -10.378 -17.626 1.00 85.19 122 SER A N 1
ATOM 941 C CA . SER A 1 122 ? 15.637 -10.819 -18.684 1.00 85.19 122 SER A CA 1
ATOM 942 C C . SER A 1 122 ? 16.515 -9.689 -19.235 1.00 85.19 122 SER A C 1
ATOM 944 O O . SER A 1 122 ? 17.419 -9.946 -20.025 1.00 85.19 122 SER A O 1
ATOM 946 N N . PHE A 1 123 ? 16.277 -8.440 -18.821 1.00 89.56 123 PHE A N 1
ATOM 947 C CA . PHE A 1 123 ? 17.001 -7.258 -19.297 1.00 89.56 123 PHE A CA 1
ATOM 948 C C . PHE A 1 123 ? 17.490 -6.400 -18.132 1.00 89.56 123 PHE A C 1
ATOM 950 O O . PHE A 1 123 ? 16.840 -6.331 -17.085 1.00 89.56 123 PHE A O 1
ATOM 957 N N . TYR A 1 124 ? 18.608 -5.706 -18.335 1.00 91.31 124 TYR A N 1
ATOM 958 C CA . TYR A 1 124 ? 19.191 -4.792 -17.355 1.00 91.31 124 TYR A CA 1
ATOM 959 C C . TYR A 1 124 ? 19.591 -3.458 -17.992 1.00 91.31 124 TYR A C 1
ATOM 961 O O . TYR A 1 124 ? 19.794 -3.371 -19.203 1.00 91.31 124 TYR A O 1
ATOM 969 N N . PHE A 1 125 ? 19.719 -2.408 -17.186 1.00 92.00 125 PHE A N 1
ATOM 970 C CA . PHE A 1 125 ? 20.205 -1.107 -17.639 1.00 92.00 125 PHE A CA 1
ATOM 971 C C . PHE A 1 125 ? 20.911 -0.356 -16.515 1.00 92.00 125 PHE A C 1
ATOM 973 O O . PHE A 1 125 ? 20.353 -0.208 -15.429 1.00 92.00 125 PHE A O 1
ATOM 980 N N . TYR A 1 126 ? 22.106 0.156 -16.785 1.00 91.62 126 TYR A N 1
ATOM 981 C CA . TYR A 1 126 ? 22.801 1.062 -15.873 1.00 91.62 126 TYR A CA 1
ATOM 982 C C . TYR A 1 126 ? 22.411 2.506 -16.158 1.00 91.62 126 TYR A C 1
ATOM 984 O O . TYR A 1 126 ? 22.288 2.887 -17.317 1.00 91.62 126 TYR A O 1
ATOM 992 N N . ASP A 1 127 ? 22.253 3.311 -15.107 1.00 91.12 127 ASP A N 1
ATOM 993 C CA . ASP A 1 127 ? 22.152 4.762 -15.254 1.00 91.12 127 ASP A CA 1
ATOM 994 C C . ASP A 1 127 ? 23.521 5.307 -15.696 1.00 91.12 127 ASP A C 1
ATOM 996 O O . ASP A 1 127 ? 24.474 5.221 -14.915 1.00 91.12 127 ASP A O 1
ATOM 1000 N N . PRO A 1 128 ? 23.659 5.879 -16.908 1.00 90.50 128 PRO A N 1
ATOM 1001 C CA . PRO A 1 128 ? 24.944 6.401 -17.366 1.00 90.50 128 PRO A CA 1
ATOM 1002 C C . PRO A 1 128 ? 25.467 7.560 -16.505 1.00 90.50 128 PRO A C 1
ATOM 1004 O O . PRO A 1 128 ? 26.668 7.814 -16.494 1.00 90.50 128 PRO A O 1
ATOM 1007 N N . ALA A 1 129 ? 24.593 8.251 -15.761 1.00 87.31 129 ALA A N 1
ATOM 1008 C CA . ALA A 1 129 ? 24.986 9.290 -14.812 1.00 87.31 129 ALA A CA 1
ATOM 1009 C C . ALA A 1 129 ? 25.419 8.724 -13.446 1.00 87.31 129 ALA A C 1
ATOM 1011 O O . ALA A 1 129 ? 25.981 9.460 -12.635 1.00 87.31 129 ALA A O 1
ATOM 1012 N N . LYS A 1 130 ? 25.127 7.446 -13.164 1.00 88.44 130 LYS A N 1
ATOM 1013 C CA . LYS A 1 130 ? 25.334 6.795 -11.861 1.00 88.44 130 LYS A CA 1
ATOM 1014 C C . LYS A 1 130 ? 25.70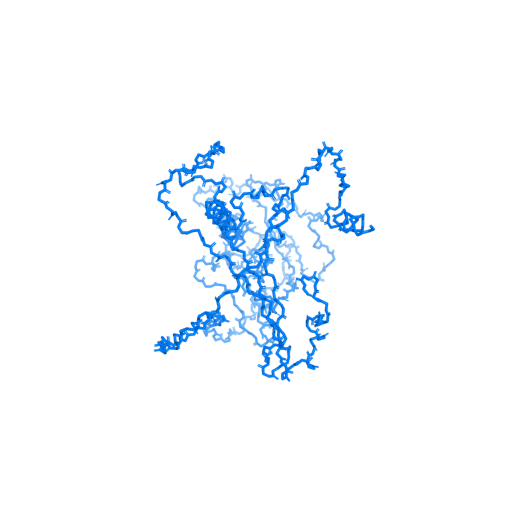9 5.323 -12.016 1.00 88.44 130 LYS A C 1
ATOM 1016 O O . LYS A 1 130 ? 25.020 4.427 -11.532 1.00 88.44 130 LYS A O 1
ATOM 1021 N N . VAL A 1 131 ? 26.821 5.084 -12.696 1.00 83.75 131 VAL A N 1
ATOM 1022 C CA . VAL A 1 131 ? 27.297 3.736 -13.039 1.00 83.75 131 VAL A CA 1
ATOM 1023 C C . VAL A 1 131 ? 27.649 2.870 -11.822 1.00 83.75 131 VAL A C 1
ATOM 1025 O O . VAL A 1 131 ? 27.639 1.648 -11.935 1.00 83.75 131 VAL A O 1
ATOM 1028 N N . ASP A 1 132 ? 27.896 3.490 -10.663 1.00 84.56 132 ASP A N 1
ATOM 1029 C CA . ASP A 1 132 ? 28.162 2.802 -9.391 1.00 84.56 132 ASP A CA 1
ATOM 1030 C C . ASP A 1 132 ? 26.881 2.285 -8.700 1.00 84.56 132 ASP A C 1
ATOM 1032 O O . ASP A 1 132 ? 26.954 1.477 -7.770 1.00 84.56 132 ASP A O 1
ATOM 1036 N N . GLU A 1 133 ? 25.693 2.745 -9.119 1.00 86.56 133 GLU A N 1
ATOM 1037 C CA . GLU A 1 133 ? 24.418 2.224 -8.615 1.00 86.56 133 GLU A CA 1
ATOM 1038 C C . GLU A 1 133 ? 24.068 0.875 -9.280 1.00 86.56 133 GLU A C 1
ATOM 1040 O O . GLU A 1 133 ? 24.528 0.526 -10.368 1.00 86.56 133 GLU A O 1
ATOM 1045 N N . ARG A 1 134 ? 23.208 0.090 -8.617 1.00 86.00 134 ARG A N 1
ATOM 1046 C CA . ARG A 1 134 ? 22.717 -1.180 -9.172 1.00 86.00 134 ARG A CA 1
ATOM 1047 C C . ARG A 1 134 ? 21.921 -0.944 -10.462 1.00 86.00 134 ARG A C 1
ATOM 1049 O O . ARG A 1 134 ? 21.169 0.031 -10.529 1.00 86.00 134 ARG A O 1
ATOM 1056 N N . PRO A 1 135 ? 22.006 -1.860 -11.444 1.00 89.44 135 PRO A N 1
ATOM 1057 C CA . PRO A 1 135 ? 21.248 -1.714 -12.672 1.00 89.44 135 PRO A CA 1
ATOM 1058 C C . PRO A 1 135 ? 19.746 -1.870 -12.420 1.00 89.44 135 PRO A C 1
ATOM 1060 O O . PRO A 1 135 ? 19.295 -2.646 -11.573 1.00 89.44 135 PRO A O 1
ATOM 1063 N N . TYR A 1 136 ? 18.961 -1.159 -13.217 1.00 90.75 136 TYR A N 1
ATOM 1064 C CA . TYR A 1 136 ? 17.529 -1.375 -13.339 1.00 90.75 136 TYR A CA 1
ATOM 1065 C C . TYR A 1 136 ? 17.272 -2.693 -14.052 1.00 90.75 136 TYR A C 1
ATOM 1067 O O . TYR A 1 136 ? 17.939 -3.002 -15.036 1.00 90.75 136 TYR A O 1
ATOM 1075 N N . LEU A 1 137 ? 16.278 -3.441 -13.582 1.00 90.44 137 LEU A N 1
ATOM 1076 C CA . LEU A 1 137 ? 15.875 -4.710 -14.177 1.00 90.44 137 LEU A CA 1
ATOM 1077 C C . LEU A 1 137 ? 14.545 -4.559 -14.896 1.00 90.44 137 LEU A C 1
ATOM 1079 O O . LEU A 1 137 ? 13.644 -3.869 -14.409 1.00 90.44 137 LEU A O 1
ATOM 1083 N N . PHE A 1 138 ? 14.415 -5.244 -16.025 1.00 90.94 138 PHE A N 1
ATOM 1084 C CA . PHE A 1 138 ? 13.220 -5.203 -16.851 1.00 90.94 138 PHE A CA 1
ATOM 1085 C C . PHE A 1 138 ? 12.813 -6.588 -17.337 1.00 90.94 138 PHE A C 1
ATOM 1087 O O . PHE A 1 138 ? 13.635 -7.481 -17.563 1.00 90.94 138 PHE A O 1
ATOM 1094 N N . VAL A 1 139 ? 11.512 -6.720 -17.547 1.00 89.88 139 VAL A N 1
ATOM 1095 C CA . VAL A 1 139 ? 10.885 -7.829 -18.257 1.00 89.88 139 VAL A CA 1
ATOM 1096 C C . VAL A 1 139 ? 10.185 -7.263 -19.496 1.00 89.88 139 VAL A C 1
ATOM 1098 O O . VAL A 1 139 ? 9.672 -6.143 -19.425 1.00 89.88 139 VAL A O 1
ATOM 1101 N N . PRO A 1 140 ? 10.155 -7.964 -20.639 1.00 91.25 140 PRO A N 1
ATOM 1102 C CA . PRO A 1 140 ? 9.261 -7.614 -21.734 1.00 91.25 140 PRO A CA 1
ATOM 1103 C C . PRO A 1 140 ? 7.830 -7.399 -21.247 1.00 91.25 140 PRO A C 1
ATOM 1105 O O . PRO A 1 140 ? 7.300 -8.208 -20.486 1.00 91.25 140 PRO A O 1
ATOM 1108 N N . THR A 1 141 ? 7.198 -6.312 -21.689 1.00 91.25 141 THR A N 1
ATOM 1109 C CA . THR A 1 141 ? 5.804 -6.023 -21.328 1.00 91.25 141 THR A CA 1
ATOM 1110 C C . THR A 1 141 ? 4.889 -7.173 -21.755 1.00 91.25 141 THR A C 1
ATOM 1112 O O . THR A 1 141 ? 4.096 -7.618 -20.935 1.00 91.25 141 THR A O 1
ATOM 1115 N N . ALA A 1 142 ? 5.074 -7.713 -22.966 1.00 87.50 142 ALA A N 1
ATOM 1116 C CA . ALA A 1 142 ? 4.311 -8.861 -23.464 1.00 87.50 142 ALA A CA 1
ATOM 1117 C C . ALA A 1 142 ? 4.432 -10.084 -22.538 1.00 87.50 142 ALA A C 1
ATOM 1119 O O . ALA A 1 142 ? 3.425 -10.646 -22.137 1.00 87.50 142 ALA A O 1
ATOM 1120 N N . GLN A 1 143 ? 5.646 -10.413 -22.080 1.00 86.69 143 GLN A N 1
ATOM 1121 C CA . GLN A 1 143 ? 5.859 -11.520 -21.139 1.00 86.69 143 GLN A CA 1
ATOM 1122 C C . GLN A 1 143 ? 5.119 -11.305 -19.809 1.00 86.69 143 GLN A C 1
ATOM 1124 O O . GLN A 1 143 ? 4.612 -12.254 -19.214 1.00 86.69 143 GLN A O 1
ATOM 1129 N N . PHE A 1 144 ? 5.068 -10.068 -19.307 1.00 88.88 144 PHE A N 1
ATOM 1130 C CA . PHE A 1 144 ? 4.298 -9.774 -18.101 1.00 88.88 144 PHE A CA 1
ATOM 1131 C C . PHE A 1 144 ? 2.788 -9.898 -18.348 1.00 88.88 144 PHE A C 1
ATOM 1133 O O . PHE A 1 144 ? 2.071 -10.394 -17.485 1.00 88.88 144 PHE A O 1
ATOM 1140 N N . GLU A 1 145 ? 2.305 -9.481 -19.516 1.00 89.12 145 GLU A N 1
ATOM 1141 C CA . GLU A 1 145 ? 0.904 -9.628 -19.913 1.00 89.12 145 GLU A CA 1
ATOM 1142 C C . GLU A 1 145 ? 0.492 -11.095 -20.065 1.00 89.12 145 GLU A C 1
ATOM 1144 O O . GLU A 1 145 ? -0.527 -11.469 -19.491 1.00 89.12 145 GLU A O 1
ATOM 1149 N N . ASP A 1 146 ? 1.314 -11.923 -20.713 1.00 86.50 146 ASP A N 1
ATOM 1150 C CA . ASP A 1 146 ? 1.091 -13.368 -20.835 1.00 86.50 146 ASP A CA 1
ATOM 1151 C C . ASP A 1 146 ? 0.990 -14.022 -19.448 1.00 86.50 146 ASP A C 1
ATOM 1153 O O . ASP A 1 146 ? 0.097 -14.822 -19.184 1.00 86.50 146 ASP A O 1
ATOM 1157 N N . TYR A 1 147 ? 1.846 -13.612 -18.505 1.00 85.31 147 TYR A N 1
ATOM 1158 C CA . TYR A 1 147 ? 1.772 -14.089 -17.124 1.00 85.31 147 TYR A CA 1
ATOM 1159 C C . TYR A 1 147 ? 0.466 -13.677 -16.417 1.00 85.31 147 TYR A C 1
ATOM 1161 O O . TYR A 1 147 ? -0.088 -14.447 -15.630 1.00 85.31 147 TYR A O 1
ATOM 1169 N N . LEU A 1 148 ? -0.043 -12.464 -16.665 1.00 87.88 148 LEU A N 1
ATOM 1170 C CA . LEU A 1 148 ? -1.351 -12.058 -16.139 1.00 87.88 148 LEU A CA 1
ATOM 1171 C C . LEU A 1 148 ? -2.473 -12.902 -16.750 1.00 87.88 148 LEU A C 1
ATOM 1173 O O . LEU A 1 148 ? -3.388 -13.294 -16.027 1.00 87.88 148 LEU A O 1
ATOM 1177 N N . ASP A 1 149 ? -2.389 -13.210 -18.042 1.00 87.44 149 ASP A N 1
ATOM 1178 C CA . ASP A 1 149 ? -3.365 -14.041 -18.744 1.00 87.44 149 ASP A CA 1
ATOM 1179 C C . ASP A 1 149 ? -3.333 -15.502 -18.237 1.00 87.44 149 ASP A C 1
ATOM 1181 O O . ASP A 1 149 ? -4.393 -16.089 -18.002 1.00 87.44 149 ASP A O 1
ATOM 1185 N N . ASP A 1 150 ? -2.155 -16.048 -17.914 1.00 84.06 150 ASP A N 1
ATOM 1186 C CA . ASP A 1 150 ? -2.002 -17.350 -17.245 1.00 84.06 150 ASP A CA 1
ATOM 1187 C C . ASP A 1 150 ? -2.662 -17.375 -15.857 1.00 84.06 150 ASP A C 1
ATOM 1189 O O . ASP A 1 150 ? -3.329 -18.346 -15.484 1.00 84.06 150 ASP A O 1
ATOM 1193 N N . ILE A 1 151 ? -2.497 -16.309 -15.063 1.00 84.69 151 ILE A N 1
ATOM 1194 C CA . ILE A 1 151 ? -3.182 -16.188 -13.767 1.00 84.69 151 ILE A CA 1
ATOM 1195 C C . ILE A 1 151 ? -4.693 -16.128 -13.970 1.00 84.69 151 ILE A C 1
ATOM 1197 O O . ILE A 1 151 ? -5.431 -16.814 -13.259 1.00 84.69 151 ILE A O 1
ATOM 1201 N N . ASN A 1 152 ? -5.148 -15.313 -14.921 1.00 87.50 152 ASN A N 1
ATOM 1202 C CA . ASN A 1 152 ? -6.561 -15.147 -15.236 1.00 87.50 152 ASN A CA 1
ATOM 1203 C C . ASN A 1 152 ? -7.204 -16.488 -15.584 1.00 87.50 152 ASN A C 1
ATOM 1205 O O . ASN A 1 152 ? -8.241 -16.825 -15.020 1.00 87.50 152 ASN A O 1
ATOM 1209 N N . ALA A 1 153 ? -6.544 -17.286 -16.427 1.00 87.00 153 ALA A N 1
ATOM 1210 C CA . ALA A 1 153 ? -7.003 -18.619 -16.802 1.00 87.00 153 ALA A CA 1
ATOM 1211 C C . ALA A 1 153 ? -7.053 -19.594 -15.613 1.00 87.00 153 ALA A C 1
ATOM 1213 O O . ALA A 1 153 ? -7.952 -20.428 -15.533 1.00 87.00 153 ALA A O 1
ATOM 1214 N N . ARG A 1 154 ? -6.101 -19.501 -14.675 1.00 84.88 154 ARG A N 1
ATOM 1215 C CA . ARG A 1 154 ? -6.017 -20.404 -13.514 1.00 84.88 154 ARG A CA 1
ATOM 1216 C C . ARG A 1 154 ? -6.993 -20.072 -12.393 1.00 84.88 154 ARG A C 1
ATOM 1218 O O . ARG A 1 154 ? -7.409 -20.981 -11.680 1.00 84.88 154 ARG A O 1
ATOM 1225 N N . LEU A 1 155 ? -7.269 -18.789 -12.178 1.00 83.62 155 LEU A N 1
ATOM 1226 C CA . LEU A 1 155 ? -8.060 -18.306 -11.043 1.00 83.62 155 LEU A CA 1
ATOM 1227 C C . LEU A 1 155 ? -9.456 -17.816 -11.446 1.00 83.62 155 LEU A C 1
ATOM 1229 O O . LEU A 1 155 ? -10.202 -17.394 -10.569 1.00 83.62 155 LEU A O 1
ATOM 1233 N N . ASP A 1 156 ? -9.793 -17.860 -12.738 1.00 83.00 156 ASP A N 1
ATOM 1234 C CA . ASP A 1 156 ? -11.027 -17.300 -13.304 1.00 83.00 156 ASP A CA 1
ATOM 1235 C C . ASP A 1 156 ? -11.230 -15.821 -12.910 1.00 83.00 156 ASP A C 1
ATOM 1237 O O . ASP A 1 156 ? -12.274 -15.390 -12.423 1.00 83.00 156 ASP A O 1
ATOM 1241 N N . ILE A 1 157 ? -10.167 -15.025 -13.078 1.00 84.81 157 ILE A N 1
ATOM 1242 C CA . ILE A 1 157 ? -10.147 -13.581 -12.789 1.00 84.81 157 ILE A CA 1
ATOM 1243 C C . ILE A 1 157 ? -9.740 -12.768 -14.026 1.00 84.81 157 ILE A C 1
ATOM 1245 O O . ILE A 1 157 ? -9.472 -13.319 -15.090 1.00 84.81 157 ILE A O 1
ATOM 1249 N N . ARG A 1 158 ? -9.719 -11.431 -13.909 1.00 85.94 158 ARG A N 1
ATOM 1250 C CA . ARG A 1 158 ? -9.393 -10.504 -15.012 1.00 85.94 158 ARG A CA 1
ATOM 1251 C C . ARG A 1 158 ? -8.396 -9.419 -14.595 1.00 85.94 158 ARG A C 1
ATOM 1253 O O . ARG A 1 158 ? -8.758 -8.264 -14.384 1.00 85.94 158 ARG A O 1
ATOM 1260 N N . LEU A 1 159 ? -7.135 -9.800 -14.451 1.00 87.44 159 LEU A N 1
ATOM 1261 C CA . LEU A 1 159 ? -5.992 -8.914 -14.262 1.00 87.44 159 LEU A CA 1
ATOM 1262 C C . LEU A 1 159 ? -5.516 -8.352 -15.606 1.00 87.44 159 LEU A C 1
ATOM 1264 O O . LEU A 1 159 ? -5.427 -9.067 -16.601 1.00 87.44 159 LEU A O 1
ATOM 1268 N N . SER A 1 160 ? -5.159 -7.071 -15.625 1.00 88.75 160 SER A N 1
ATOM 1269 C CA . SER A 1 160 ? -4.583 -6.398 -16.791 1.00 88.75 160 SER A CA 1
ATOM 1270 C C . SER A 1 160 ? -3.581 -5.333 -16.359 1.00 88.75 160 SER A C 1
ATOM 1272 O O . SER A 1 160 ? -3.530 -4.941 -15.187 1.00 88.75 160 SER A O 1
ATOM 1274 N N . LEU A 1 161 ? -2.802 -4.800 -17.302 1.00 87.12 161 LEU A N 1
ATOM 1275 C CA . LEU A 1 161 ? -2.018 -3.602 -17.012 1.00 87.12 161 LEU A CA 1
ATOM 1276 C C . LEU A 1 161 ? -2.947 -2.444 -16.596 1.00 87.12 161 LEU A C 1
ATOM 1278 O O . LEU A 1 161 ? -4.066 -2.341 -17.115 1.00 87.12 161 LEU A O 1
ATOM 1282 N N . PRO A 1 162 ? -2.518 -1.570 -15.669 1.00 82.50 162 PRO A N 1
ATOM 1283 C CA . PRO A 1 162 ? -3.316 -0.423 -15.251 1.00 82.50 162 PRO A CA 1
ATOM 1284 C C . PRO A 1 162 ? -3.542 0.552 -16.412 1.00 82.50 162 PRO A C 1
ATOM 1286 O O . PRO A 1 162 ? -2.656 0.762 -17.237 1.00 82.50 162 PRO A O 1
ATOM 1289 N N . ASN A 1 163 ? -4.707 1.197 -16.457 1.00 75.06 163 ASN A N 1
ATOM 1290 C CA . ASN A 1 163 ? -5.045 2.143 -17.522 1.00 75.06 163 ASN A CA 1
ATOM 1291 C C . ASN A 1 163 ? -4.485 3.570 -17.286 1.00 75.06 163 ASN A C 1
ATOM 1293 O O . ASN A 1 163 ? -3.985 3.915 -16.208 1.00 75.06 163 ASN A O 1
ATOM 1297 N N . ARG A 1 164 ? -4.600 4.418 -18.324 1.00 68.12 164 ARG A N 1
ATOM 1298 C CA . ARG A 1 164 ? -4.327 5.873 -18.312 1.00 68.12 164 ARG A CA 1
ATOM 1299 C C . ARG A 1 164 ? -2.911 6.224 -17.817 1.00 68.12 164 ARG A C 1
ATOM 1301 O O . ARG A 1 164 ? -1.942 5.656 -18.304 1.00 68.12 164 ARG A O 1
ATOM 1308 N N . ALA A 1 165 ? -2.785 7.151 -16.861 1.00 65.94 165 ALA A N 1
ATOM 1309 C CA . ALA A 1 165 ? -1.519 7.733 -16.397 1.00 65.94 165 ALA A CA 1
ATOM 1310 C C . ALA A 1 165 ? -0.522 6.713 -15.809 1.00 65.94 165 ALA A C 1
ATOM 1312 O O . ALA A 1 165 ? 0.653 7.018 -15.618 1.00 65.94 165 ALA A O 1
ATOM 1313 N N . ASN A 1 166 ? -0.990 5.503 -15.499 1.00 72.44 166 ASN A N 1
ATOM 1314 C CA . ASN A 1 166 ? -0.171 4.450 -14.916 1.00 72.44 166 ASN A CA 1
ATOM 1315 C C . ASN A 1 166 ? 0.425 3.509 -15.965 1.00 72.44 166 ASN A C 1
ATOM 1317 O O . ASN A 1 166 ? 1.451 2.892 -15.688 1.00 72.44 166 ASN A O 1
ATOM 1321 N N . LEU A 1 167 ? -0.170 3.428 -17.160 1.00 82.12 167 LEU A N 1
ATOM 1322 C CA . LEU A 1 167 ? 0.273 2.525 -18.223 1.00 82.12 167 LEU A CA 1
ATOM 1323 C C . LEU A 1 167 ? 1.711 2.833 -18.661 1.00 82.12 167 LEU A C 1
ATOM 1325 O O . LEU A 1 167 ? 2.529 1.929 -18.801 1.00 82.12 167 LEU A O 1
ATOM 1329 N N . GLU A 1 168 ? 2.054 4.119 -18.759 1.00 81.62 168 GLU A N 1
ATOM 1330 C CA . GLU A 1 168 ? 3.398 4.600 -19.112 1.00 81.62 168 GLU A CA 1
ATOM 1331 C C . GLU A 1 168 ? 4.496 4.142 -18.137 1.00 81.62 168 GLU A C 1
ATOM 1333 O O . GLU A 1 168 ? 5.678 4.215 -18.455 1.00 81.62 168 GLU A O 1
ATOM 1338 N N . ARG A 1 169 ? 4.134 3.656 -16.941 1.00 82.94 169 ARG A N 1
ATOM 1339 C CA . ARG A 1 169 ? 5.088 3.128 -15.951 1.00 82.94 169 ARG A CA 1
ATOM 1340 C C . ARG A 1 169 ? 5.334 1.627 -16.093 1.00 82.94 169 ARG A C 1
ATOM 1342 O O . ARG A 1 169 ? 6.313 1.125 -15.545 1.00 82.94 169 ARG A O 1
ATOM 1349 N N . PHE A 1 170 ? 4.442 0.916 -16.778 1.00 87.81 170 PHE A N 1
ATOM 1350 C CA . PHE A 1 170 ? 4.570 -0.510 -17.102 1.00 87.81 170 PHE A CA 1
ATOM 1351 C C . PHE A 1 170 ? 5.059 -0.728 -18.540 1.00 87.81 170 PHE A C 1
ATOM 1353 O O . PHE A 1 170 ? 5.512 -1.819 -18.879 1.00 87.81 170 PHE A O 1
ATOM 1360 N N . ILE A 1 171 ? 4.981 0.308 -19.378 1.00 90.12 171 ILE A N 1
ATOM 1361 C CA . ILE A 1 171 ? 5.365 0.271 -20.788 1.00 90.12 171 ILE A CA 1
ATOM 1362 C C . ILE A 1 171 ? 6.423 1.342 -21.038 1.00 90.12 171 ILE A C 1
ATOM 1364 O O . ILE A 1 171 ? 6.112 2.481 -21.384 1.00 90.12 171 ILE A O 1
ATOM 1368 N N . LEU A 1 172 ? 7.690 0.968 -20.872 1.00 91.44 172 LEU A N 1
ATOM 1369 C CA . LEU A 1 172 ? 8.828 1.807 -21.225 1.00 91.44 172 LEU A CA 1
ATOM 1370 C C . LEU A 1 172 ? 9.378 1.397 -22.588 1.00 91.44 172 LEU A C 1
ATOM 1372 O O . LEU A 1 172 ? 9.640 0.224 -22.845 1.00 91.44 172 LEU A O 1
ATOM 1376 N N . ARG A 1 173 ? 9.578 2.390 -23.452 1.00 91.94 173 ARG A N 1
ATOM 1377 C CA . ARG A 1 173 ? 10.238 2.247 -24.754 1.00 91.94 173 ARG A CA 1
ATOM 1378 C C . ARG A 1 173 ? 11.493 3.101 -24.755 1.00 91.94 173 ARG A C 1
ATOM 1380 O O . ARG A 1 173 ? 11.486 4.192 -24.183 1.00 91.94 173 ARG A O 1
ATOM 1387 N N . PHE A 1 174 ? 12.561 2.616 -25.372 1.00 91.00 174 PHE A N 1
ATOM 1388 C CA . PHE A 1 174 ? 13.841 3.318 -25.413 1.00 91.00 174 PHE A CA 1
ATOM 1389 C C . PHE A 1 174 ? 14.193 3.673 -26.854 1.00 91.00 174 PHE A C 1
ATOM 1391 O O . PHE A 1 174 ? 14.241 2.804 -27.723 1.00 91.00 174 PHE A O 1
ATOM 1398 N N . ASP A 1 175 ? 14.412 4.965 -27.085 1.00 85.69 175 ASP A N 1
ATOM 1399 C CA . ASP A 1 175 ? 14.553 5.535 -28.419 1.00 85.69 175 ASP A CA 1
ATOM 1400 C C . ASP A 1 175 ? 15.915 5.206 -29.037 1.00 85.69 175 ASP A C 1
ATOM 1402 O O . ASP A 1 175 ? 16.939 5.086 -28.353 1.00 85.69 175 ASP A O 1
ATOM 1406 N N . ARG A 1 176 ? 15.940 5.082 -30.364 1.00 79.81 176 ARG A N 1
ATOM 1407 C CA . ARG A 1 176 ? 17.176 4.872 -31.114 1.00 79.81 176 ARG A CA 1
ATOM 1408 C C . ARG A 1 176 ? 18.045 6.126 -31.051 1.00 79.81 176 ARG A C 1
ATOM 1410 O O . ARG A 1 176 ? 17.587 7.225 -31.342 1.00 79.81 176 ARG A O 1
ATOM 1417 N N . GLY A 1 177 ? 19.311 5.945 -30.676 1.00 83.75 177 GLY A N 1
ATOM 1418 C CA . GLY A 1 177 ? 20.260 7.043 -30.456 1.00 83.75 177 GLY A CA 1
ATOM 1419 C C . GLY A 1 177 ? 20.442 7.433 -28.988 1.00 83.75 177 GLY A C 1
ATOM 1420 O O . GLY A 1 177 ? 21.304 8.252 -28.698 1.00 83.75 177 GLY A O 1
ATOM 1421 N N . MET A 1 178 ? 19.694 6.815 -28.070 1.00 91.06 178 MET A N 1
ATOM 1422 C CA . MET A 1 178 ? 19.974 6.844 -26.634 1.00 91.06 178 MET A CA 1
ATOM 1423 C C . MET A 1 178 ? 20.484 5.477 -26.164 1.00 91.06 178 MET A C 1
ATOM 1425 O O . MET A 1 178 ? 20.264 4.476 -26.855 1.00 91.06 178 MET A O 1
ATOM 1429 N N . PRO A 1 179 ? 21.148 5.389 -24.999 1.00 91.94 179 PRO A N 1
ATOM 1430 C CA . PRO A 1 179 ? 21.463 4.103 -24.395 1.00 91.94 179 PRO A CA 1
ATOM 1431 C C . PRO A 1 179 ? 20.178 3.335 -24.085 1.00 91.94 179 PRO A C 1
ATOM 1433 O O . PRO A 1 179 ? 19.182 3.917 -23.647 1.00 91.94 179 PRO A O 1
ATOM 1436 N N . ARG A 1 180 ? 20.197 2.020 -24.314 1.00 92.81 180 ARG A N 1
ATOM 1437 C CA . ARG A 1 180 ? 19.024 1.145 -24.167 1.00 92.81 180 ARG A CA 1
ATOM 1438 C C . ARG A 1 180 ? 19.351 -0.021 -23.239 1.00 92.81 180 ARG A C 1
ATOM 1440 O O . ARG A 1 180 ? 20.521 -0.403 -23.169 1.00 92.81 180 ARG A O 1
ATOM 1447 N N . PRO A 1 181 ? 18.348 -0.605 -22.556 1.00 93.12 181 PRO A N 1
ATOM 1448 C CA . PRO A 1 181 ? 18.548 -1.825 -21.787 1.00 93.12 181 PRO A CA 1
ATOM 1449 C C . PRO A 1 181 ? 19.204 -2.913 -22.633 1.00 93.12 181 PRO A C 1
ATOM 1451 O O . PRO A 1 181 ? 19.138 -2.909 -23.863 1.00 93.12 181 PRO A O 1
ATOM 1454 N N . ARG A 1 182 ? 19.886 -3.835 -21.976 1.00 91.56 182 ARG A N 1
ATOM 1455 C CA . ARG A 1 182 ? 20.620 -4.909 -22.632 1.00 91.56 182 ARG A CA 1
ATOM 1456 C C . ARG A 1 182 ? 20.106 -6.242 -22.142 1.00 91.56 182 ARG A C 1
ATOM 1458 O O . ARG A 1 182 ? 19.680 -6.371 -20.991 1.00 91.56 182 ARG A O 1
ATOM 1465 N N . TYR A 1 183 ? 20.107 -7.219 -23.034 1.00 88.81 183 TYR A N 1
ATOM 1466 C CA . TYR A 1 183 ? 19.716 -8.573 -22.694 1.00 88.81 183 TYR A CA 1
ATOM 1467 C C . TYR A 1 183 ? 20.702 -9.170 -21.684 1.00 88.81 183 TYR A C 1
ATOM 1469 O O . TYR A 1 183 ? 21.918 -9.049 -21.847 1.00 88.81 183 TYR A O 1
ATOM 1477 N N . TRP A 1 184 ? 20.175 -9.793 -20.630 1.00 83.31 184 TRP A N 1
ATOM 1478 C CA . TRP A 1 184 ? 20.970 -10.441 -19.592 1.00 83.31 184 TRP A CA 1
ATOM 1479 C C . TRP A 1 184 ? 21.023 -11.955 -19.790 1.00 83.31 184 TRP A C 1
ATOM 1481 O O . TRP A 1 184 ? 22.071 -12.474 -20.157 1.00 83.31 184 TRP A O 1
ATOM 1491 N N . LYS A 1 185 ? 19.923 -12.658 -19.504 1.00 75.62 185 LYS A N 1
ATOM 1492 C CA . LYS A 1 185 ? 19.801 -14.120 -19.588 1.00 75.62 185 LYS A CA 1
ATOM 1493 C C . LYS A 1 185 ? 18.338 -14.549 -19.526 1.00 75.62 185 LYS A C 1
ATOM 1495 O O . LYS A 1 185 ? 17.474 -13.758 -19.143 1.00 75.62 185 LYS A O 1
ATOM 1500 N N . ARG A 1 186 ? 18.067 -15.811 -19.873 1.00 66.81 186 ARG A N 1
ATOM 1501 C CA . ARG A 1 186 ? 16.714 -16.379 -19.837 1.00 66.81 186 ARG A CA 1
ATOM 1502 C C . ARG A 1 186 ? 16.267 -16.681 -18.413 1.00 66.81 186 ARG A C 1
ATOM 1504 O O . ARG A 1 186 ? 17.032 -17.157 -17.582 1.00 66.81 186 ARG A O 1
ATOM 1511 N N . ALA A 1 187 ? 14.964 -16.538 -18.201 1.00 57.81 187 ALA A N 1
ATOM 1512 C CA . ALA A 1 187 ? 14.290 -16.853 -16.949 1.00 57.81 187 ALA A CA 1
ATOM 1513 C C . ALA A 1 187 ? 14.366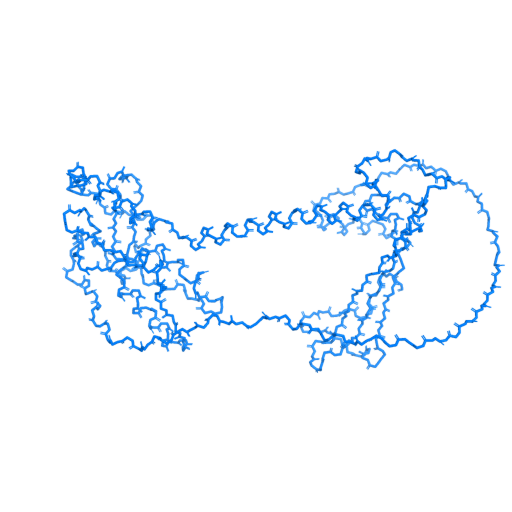 -18.329 -16.504 1.00 57.81 187 ALA A C 1
ATOM 1515 O O . ALA A 1 187 ? 14.112 -18.607 -15.341 1.00 57.81 187 ALA A O 1
ATOM 1516 N N . VAL A 1 188 ? 14.696 -19.260 -17.407 1.00 52.66 188 VAL A N 1
ATOM 1517 C CA . VAL A 1 188 ? 14.712 -20.715 -17.141 1.00 52.66 188 VAL A CA 1
ATOM 1518 C C . VAL A 1 188 ? 16.012 -21.167 -16.451 1.00 52.66 188 VAL A C 1
ATOM 1520 O O . VAL A 1 188 ? 16.073 -22.245 -15.869 1.00 52.66 188 VAL A O 1
ATOM 1523 N N . GLU A 1 189 ? 17.050 -20.329 -16.455 1.00 54.16 189 GLU A N 1
ATOM 1524 C CA . GLU A 1 189 ? 18.362 -20.589 -15.836 1.00 54.16 189 GLU A CA 1
ATOM 1525 C C . GLU A 1 189 ? 18.376 -20.086 -14.374 1.00 54.16 189 GLU A C 1
ATOM 1527 O O . GLU A 1 189 ? 19.224 -19.307 -13.934 1.00 54.16 189 GLU A O 1
ATOM 1532 N N . THR A 1 190 ? 17.333 -20.487 -13.642 1.00 48.97 190 THR A N 1
ATOM 1533 C CA . THR A 1 190 ? 16.756 -19.845 -12.444 1.00 48.97 190 THR A CA 1
ATOM 1534 C C . THR A 1 190 ? 17.542 -19.958 -11.128 1.00 48.97 190 THR A C 1
ATOM 1536 O O . THR A 1 190 ? 16.974 -19.675 -10.076 1.00 48.97 190 THR A O 1
ATOM 1539 N N . GLU A 1 191 ? 18.824 -20.327 -11.124 1.00 50.25 191 GLU A N 1
ATOM 1540 C CA . GLU A 1 191 ? 19.613 -20.365 -9.872 1.00 50.25 191 GLU A CA 1
ATOM 1541 C C . GLU A 1 191 ? 20.435 -19.084 -9.620 1.00 50.25 191 GLU A C 1
ATOM 1543 O O . GLU A 1 191 ? 20.743 -18.758 -8.471 1.00 50.25 191 GLU A O 1
ATOM 1548 N N . ASP A 1 192 ? 20.685 -18.283 -10.664 1.00 47.69 192 ASP A N 1
ATOM 1549 C CA . ASP A 1 192 ? 21.681 -17.200 -10.628 1.00 47.69 192 ASP A CA 1
ATOM 1550 C C . ASP A 1 192 ? 21.104 -15.771 -10.670 1.00 47.69 192 ASP A C 1
ATOM 1552 O O . ASP A 1 192 ? 21.849 -14.809 -10.869 1.00 47.69 192 ASP A O 1
ATOM 1556 N N . ILE A 1 193 ? 19.786 -15.559 -10.556 1.00 52.94 193 ILE A N 1
ATOM 1557 C CA . ILE A 1 193 ? 19.213 -14.194 -10.419 1.00 52.94 193 ILE A CA 1
ATOM 1558 C C . ILE A 1 193 ? 19.162 -13.853 -8.934 1.00 52.94 193 ILE A C 1
ATOM 1560 O O . ILE A 1 193 ? 18.121 -13.612 -8.328 1.00 52.94 193 ILE A O 1
ATOM 1564 N N . ARG A 1 194 ? 20.343 -13.891 -8.328 1.00 53.47 194 ARG A N 1
ATOM 1565 C CA . ARG A 1 194 ? 20.578 -13.365 -6.997 1.00 53.47 194 ARG A CA 1
ATOM 1566 C C . ARG A 1 194 ? 20.938 -11.885 -7.145 1.00 53.47 194 ARG A C 1
ATOM 1568 O O . ARG A 1 194 ? 21.821 -11.571 -7.945 1.00 53.47 194 ARG A O 1
ATOM 1575 N N . PRO A 1 195 ? 20.293 -10.958 -6.414 1.00 51.53 195 PRO A N 1
ATOM 1576 C CA . PRO A 1 195 ? 20.673 -9.538 -6.384 1.00 51.53 195 PRO A CA 1
ATOM 1577 C C . PRO A 1 195 ? 22.149 -9.275 -6.008 1.00 51.53 195 PRO A C 1
ATOM 1579 O O . PRO A 1 195 ? 22.618 -8.138 -6.080 1.00 51.53 195 PRO A O 1
ATOM 1582 N N . ASP A 1 196 ? 22.826 -10.315 -5.534 1.00 51.72 196 ASP A N 1
ATOM 1583 C CA . ASP A 1 196 ? 24.185 -10.435 -5.018 1.00 51.72 196 ASP A CA 1
ATOM 1584 C C . ASP A 1 196 ? 25.156 -11.176 -5.969 1.00 51.72 196 ASP A C 1
ATOM 1586 O O . ASP A 1 196 ? 26.335 -11.300 -5.645 1.00 51.72 196 ASP A O 1
ATOM 1590 N N . GLY A 1 197 ? 24.705 -11.630 -7.147 1.00 60.62 197 GLY A N 1
ATOM 1591 C CA . GLY A 1 197 ? 25.573 -12.214 -8.181 1.00 60.62 197 GLY A CA 1
ATOM 1592 C C . GLY A 1 197 ? 26.387 -11.170 -8.972 1.00 60.62 197 GLY A C 1
ATOM 1593 O O . GLY A 1 197 ? 26.094 -9.973 -8.900 1.00 60.62 197 GLY A O 1
ATOM 1594 N N . PRO A 1 198 ? 27.410 -11.589 -9.749 1.00 65.00 198 PRO A N 1
ATOM 1595 C CA . PRO A 1 198 ? 28.189 -10.674 -10.579 1.00 65.00 198 PRO A CA 1
ATOM 1596 C C . PRO A 1 198 ? 27.307 -10.072 -11.679 1.00 65.00 198 PRO A C 1
ATOM 1598 O O . PRO A 1 198 ? 26.765 -10.780 -12.531 1.00 65.00 198 PRO A O 1
ATOM 1601 N N . TRP A 1 199 ? 27.158 -8.749 -11.649 1.00 73.06 199 TRP A N 1
ATOM 1602 C CA . TRP A 1 199 ? 26.405 -8.013 -12.657 1.00 73.06 199 TRP A CA 1
ATOM 1603 C C . TRP A 1 199 ? 27.210 -7.876 -13.956 1.00 73.06 199 TRP A C 1
ATOM 1605 O O . TRP A 1 199 ? 28.436 -7.741 -13.901 1.00 73.06 199 TRP A O 1
ATOM 1615 N N . PRO A 1 200 ? 26.553 -7.877 -15.131 1.00 76.88 200 PRO A N 1
ATOM 1616 C CA . PRO A 1 200 ? 27.224 -7.544 -16.380 1.00 76.88 200 PRO A CA 1
ATOM 1617 C C . PRO A 1 200 ? 27.876 -6.156 -16.310 1.00 76.88 200 PRO A C 1
ATOM 1619 O O . PRO A 1 200 ? 27.326 -5.238 -15.707 1.00 76.88 200 PRO A O 1
ATOM 1622 N N . GLY A 1 201 ? 29.032 -5.989 -16.951 1.00 78.88 201 GLY A N 1
ATOM 1623 C CA . GLY A 1 201 ? 29.744 -4.711 -16.959 1.00 78.88 201 GLY A CA 1
ATOM 1624 C C . GLY A 1 201 ? 28.977 -3.583 -17.660 1.00 78.88 201 GLY A C 1
ATOM 1625 O O . GLY A 1 201 ? 28.118 -3.812 -18.518 1.00 78.88 201 GLY A O 1
ATOM 1626 N N . VAL A 1 202 ? 29.327 -2.347 -17.305 1.00 85.19 202 VAL A N 1
ATOM 1627 C CA . VAL A 1 202 ? 28.840 -1.129 -17.966 1.00 85.19 202 VAL A CA 1
ATOM 1628 C C . VAL A 1 202 ? 29.542 -0.961 -19.315 1.00 85.19 202 VAL A C 1
ATOM 1630 O O . VAL A 1 202 ? 30.750 -1.168 -19.425 1.00 85.19 202 VAL A O 1
ATOM 1633 N N . TYR A 1 203 ? 28.802 -0.559 -20.347 1.00 87.81 203 TYR A N 1
ATOM 1634 C CA . TYR A 1 203 ? 29.362 -0.310 -21.675 1.00 87.81 203 TYR A CA 1
ATOM 1635 C C . TYR A 1 203 ? 29.765 1.158 -21.812 1.00 87.81 203 TYR A C 1
ATOM 1637 O O . TYR A 1 203 ? 28.917 2.041 -21.718 1.00 87.81 203 TYR A O 1
ATOM 1645 N N . ALA A 1 204 ? 31.041 1.425 -22.110 1.00 87.88 204 ALA A N 1
ATOM 1646 C CA . ALA A 1 204 ? 31.537 2.790 -22.328 1.00 87.88 204 ALA A CA 1
ATOM 1647 C C . ALA A 1 204 ? 30.748 3.535 -23.423 1.00 87.88 204 ALA A C 1
ATOM 1649 O O . ALA A 1 204 ? 30.407 4.700 -23.254 1.00 87.88 204 ALA A O 1
ATOM 1650 N N . ALA A 1 205 ? 30.338 2.824 -24.479 1.00 88.25 205 ALA A N 1
ATOM 1651 C CA . ALA A 1 205 ? 29.508 3.382 -25.545 1.00 88.25 205 ALA A CA 1
ATOM 1652 C C . ALA A 1 205 ? 28.169 3.957 -25.040 1.00 88.25 205 ALA A C 1
ATOM 1654 O O . ALA A 1 205 ? 27.687 4.941 -25.592 1.00 88.25 205 ALA A O 1
ATOM 1655 N N . ASP A 1 206 ? 27.573 3.385 -23.987 1.00 90.62 206 ASP A N 1
ATOM 1656 C CA . ASP A 1 206 ? 26.327 3.906 -23.408 1.00 90.62 206 ASP A CA 1
ATOM 1657 C C . ASP A 1 206 ? 26.574 5.242 -22.689 1.00 90.62 206 ASP A C 1
ATOM 1659 O O . ASP A 1 206 ? 25.764 6.165 -22.777 1.00 90.62 206 ASP A O 1
ATOM 1663 N N . ILE A 1 207 ? 27.724 5.376 -22.027 1.00 90.62 207 ILE A N 1
ATOM 1664 C CA . ILE A 1 207 ? 28.148 6.617 -21.371 1.00 90.62 207 ILE A CA 1
ATOM 1665 C C . ILE A 1 207 ? 28.431 7.696 -22.422 1.00 90.62 207 ILE A C 1
ATOM 1667 O O . ILE A 1 207 ? 27.953 8.822 -22.293 1.00 90.62 207 ILE A O 1
ATOM 1671 N N . ASP A 1 208 ? 29.144 7.351 -23.494 1.00 92.31 208 ASP A N 1
ATOM 1672 C CA . ASP A 1 208 ? 29.495 8.286 -24.567 1.00 92.31 208 ASP A CA 1
ATOM 1673 C C . ASP A 1 208 ? 28.256 8.791 -25.317 1.00 92.31 208 ASP A C 1
ATOM 1675 O O . ASP A 1 208 ? 28.112 9.991 -25.573 1.00 92.31 208 ASP A O 1
ATOM 1679 N N . VAL A 1 209 ? 27.316 7.892 -25.628 1.00 92.81 209 VAL A N 1
ATOM 1680 C CA . VAL A 1 209 ? 26.039 8.254 -26.259 1.00 92.81 209 VAL A CA 1
ATOM 1681 C C . VAL A 1 209 ? 25.216 9.148 -25.329 1.00 92.81 209 VAL A C 1
ATOM 1683 O O . VAL A 1 209 ? 24.689 10.168 -25.769 1.00 92.81 209 VAL A O 1
ATOM 1686 N N . PHE A 1 210 ? 25.152 8.846 -24.029 1.00 92.31 210 PHE A N 1
ATOM 1687 C CA . PHE A 1 210 ? 24.476 9.717 -23.063 1.00 92.31 210 PHE A CA 1
ATOM 1688 C C . PHE A 1 210 ? 25.120 11.108 -22.980 1.00 92.31 210 PHE A C 1
ATOM 1690 O O . PHE A 1 210 ? 24.424 12.123 -23.027 1.00 92.31 210 PHE A O 1
ATOM 1697 N N . ASN A 1 211 ? 26.451 11.165 -22.909 1.00 91.62 211 ASN A N 1
ATOM 1698 C CA . ASN A 1 211 ? 27.214 12.406 -22.779 1.00 91.62 211 ASN A CA 1
ATOM 1699 C C . ASN A 1 211 ? 27.247 13.253 -24.055 1.00 91.62 211 ASN A C 1
ATOM 1701 O O . ASN A 1 211 ? 27.534 14.449 -23.972 1.00 91.62 211 ASN A O 1
ATOM 1705 N N . SER A 1 212 ? 26.927 12.676 -25.213 1.00 92.31 212 SER A N 1
ATOM 1706 C CA . SER A 1 212 ? 26.786 13.392 -26.488 1.00 92.31 212 SER A CA 1
ATOM 1707 C C . SER A 1 212 ? 25.333 13.739 -26.839 1.00 92.31 212 SER A C 1
ATOM 1709 O O . SER A 1 212 ? 25.100 14.603 -27.683 1.00 92.31 212 SER A O 1
ATOM 1711 N N . ALA A 1 213 ? 24.348 13.140 -26.162 1.00 92.88 213 ALA A N 1
ATOM 1712 C CA . ALA A 1 213 ? 22.928 13.399 -26.389 1.00 92.88 213 ALA A CA 1
ATOM 1713 C C . ALA A 1 213 ? 22.491 14.816 -25.978 1.00 92.88 213 ALA A C 1
ATOM 1715 O O . ALA A 1 213 ? 23.104 15.454 -25.115 1.00 92.88 213 ALA A O 1
ATOM 1716 N N . THR A 1 214 ? 21.380 15.288 -26.549 1.00 93.69 214 THR A N 1
ATOM 1717 C CA . THR A 1 214 ? 20.767 16.581 -26.208 1.00 93.69 214 THR A CA 1
ATOM 1718 C C . THR A 1 214 ? 20.156 16.574 -24.801 1.00 93.69 214 THR A C 1
ATOM 1720 O O . THR A 1 214 ? 19.765 15.522 -24.293 1.00 93.69 214 THR A O 1
ATOM 1723 N N . LEU A 1 215 ? 20.031 17.751 -24.171 1.00 91.31 215 LEU A N 1
ATOM 1724 C CA . LEU A 1 215 ? 19.424 17.873 -22.834 1.00 91.31 215 LEU A CA 1
ATOM 1725 C C . LEU A 1 215 ? 18.015 17.250 -22.751 1.00 91.31 215 LEU A C 1
ATOM 1727 O O . LEU A 1 215 ? 17.808 16.437 -21.854 1.00 91.31 215 LEU A O 1
ATOM 1731 N N . PRO A 1 216 ? 17.085 17.493 -23.702 1.00 93.44 216 PRO A N 1
ATOM 1732 C CA . PRO A 1 216 ? 15.757 16.878 -23.639 1.00 93.44 216 PRO A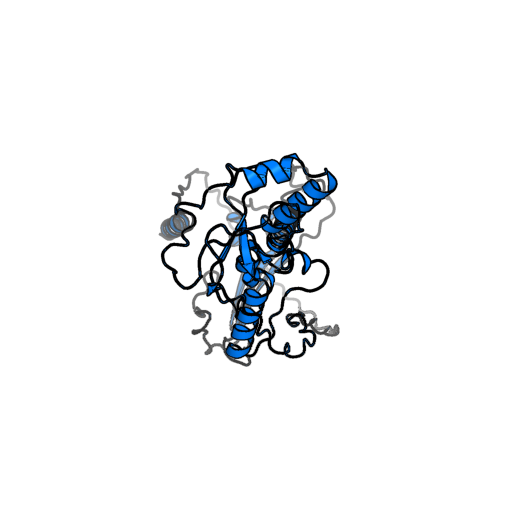 CA 1
ATOM 1733 C C . PRO A 1 216 ? 15.788 15.346 -23.699 1.00 93.44 216 PRO A C 1
ATOM 1735 O O . PRO A 1 216 ? 15.002 14.685 -23.026 1.00 93.44 216 PRO A O 1
ATOM 1738 N N . ALA A 1 217 ? 16.708 14.765 -24.477 1.00 91.31 217 ALA A N 1
ATOM 1739 C CA . ALA A 1 217 ? 16.836 13.315 -24.581 1.00 91.31 217 ALA A CA 1
ATOM 1740 C C . ALA A 1 217 ? 17.383 12.696 -23.282 1.00 91.31 217 ALA A C 1
ATOM 1742 O O . ALA A 1 217 ? 16.932 11.628 -22.861 1.00 91.31 217 ALA A O 1
ATOM 1743 N N . ARG A 1 218 ? 18.312 13.387 -22.607 1.00 92.00 218 ARG A N 1
ATOM 1744 C CA . ARG A 1 218 ? 18.799 12.985 -21.277 1.00 92.00 218 ARG A CA 1
ATOM 1745 C C . ARG A 1 218 ? 17.700 13.077 -20.226 1.00 92.00 218 ARG A C 1
ATOM 1747 O O . ARG A 1 218 ? 17.520 12.124 -19.472 1.00 92.00 218 ARG A O 1
ATOM 1754 N N . ASP A 1 219 ? 16.954 14.178 -20.202 1.00 91.62 219 ASP A N 1
ATOM 1755 C CA . ASP A 1 219 ? 15.859 14.386 -19.251 1.00 91.62 219 ASP A CA 1
ATOM 1756 C C . ASP A 1 219 ? 14.773 13.316 -19.404 1.00 91.62 219 ASP A C 1
ATOM 1758 O O . ASP A 1 219 ? 14.282 12.774 -18.410 1.00 91.62 219 ASP A O 1
ATOM 1762 N N . GLU A 1 220 ? 14.451 12.942 -20.644 1.00 91.50 220 GLU A N 1
ATOM 1763 C CA . GLU A 1 220 ? 13.495 11.877 -20.935 1.00 91.50 220 GLU A CA 1
ATOM 1764 C C . GLU A 1 220 ? 13.984 10.504 -20.449 1.00 91.50 220 GLU A C 1
ATOM 1766 O O . GLU A 1 220 ? 13.219 9.750 -19.839 1.00 91.50 220 GLU A O 1
ATOM 1771 N N . LEU A 1 221 ? 15.269 10.179 -20.637 1.00 91.50 221 LEU A N 1
ATOM 1772 C CA . LEU A 1 221 ? 15.848 8.952 -20.087 1.00 91.50 221 LEU A CA 1
ATOM 1773 C C . LEU A 1 221 ? 15.788 8.951 -18.552 1.00 91.50 221 LEU A C 1
ATOM 1775 O O . LEU A 1 221 ? 15.301 7.991 -17.954 1.00 91.50 221 LEU A O 1
ATOM 177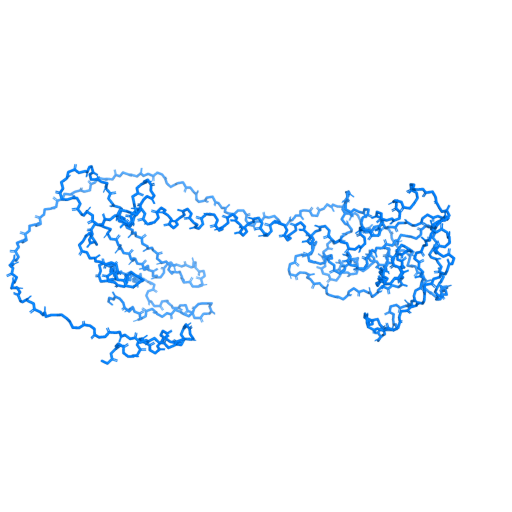9 N N . VAL A 1 222 ? 16.209 10.041 -17.906 1.00 89.81 222 VAL A N 1
ATOM 1780 C CA . VAL A 1 222 ? 16.165 10.190 -16.441 1.00 89.81 222 VAL A CA 1
ATOM 1781 C C . VAL A 1 222 ? 14.734 10.049 -15.913 1.00 89.81 222 VAL A C 1
ATOM 1783 O O . VAL A 1 222 ? 14.512 9.420 -14.873 1.00 89.81 222 VAL A O 1
ATOM 1786 N N . ARG A 1 223 ? 13.740 10.580 -16.633 1.00 88.38 223 ARG A N 1
ATOM 1787 C CA . ARG A 1 223 ? 12.319 10.412 -16.307 1.00 88.38 223 ARG A CA 1
ATOM 1788 C C . ARG A 1 223 ? 11.907 8.936 -16.339 1.00 88.38 223 ARG A C 1
ATOM 1790 O O . ARG A 1 223 ? 11.314 8.468 -15.364 1.00 88.38 223 ARG A O 1
ATOM 1797 N N . LYS A 1 224 ? 12.265 8.192 -17.395 1.00 89.81 224 LYS A N 1
ATOM 1798 C CA . LYS A 1 224 ? 11.997 6.743 -17.513 1.00 89.81 224 LYS A CA 1
ATOM 1799 C C . LYS A 1 224 ? 12.643 5.954 -16.364 1.00 89.81 224 LYS A C 1
ATOM 1801 O O . LYS A 1 224 ? 11.975 5.128 -15.742 1.00 89.81 224 LYS A O 1
ATOM 1806 N N . LEU A 1 225 ? 13.898 6.252 -16.011 1.00 89.75 225 LEU A N 1
ATOM 1807 C CA . LEU A 1 225 ? 14.602 5.586 -14.901 1.00 89.75 225 LEU A CA 1
ATOM 1808 C C . LEU A 1 225 ? 13.983 5.891 -13.536 1.00 89.75 225 LEU A C 1
ATOM 1810 O O . LEU A 1 225 ? 13.832 4.996 -12.706 1.00 89.75 225 LEU A O 1
ATOM 1814 N N . ARG A 1 226 ? 13.535 7.131 -13.311 1.00 86.31 226 ARG A N 1
ATOM 1815 C CA . ARG A 1 226 ? 12.790 7.486 -12.096 1.00 86.31 226 ARG A CA 1
ATOM 1816 C C . ARG A 1 226 ? 11.525 6.636 -11.956 1.00 86.31 226 ARG A C 1
ATOM 1818 O O . ARG A 1 226 ? 11.282 6.101 -10.878 1.00 86.31 226 ARG A O 1
ATOM 1825 N N . CYS A 1 227 ? 10.764 6.464 -13.040 1.00 80.81 227 CYS A N 1
ATOM 1826 C CA . CYS A 1 227 ? 9.579 5.601 -13.069 1.00 80.81 227 CYS A CA 1
ATOM 1827 C C . CYS A 1 227 ? 9.896 4.116 -12.832 1.00 80.81 227 CYS A C 1
ATOM 1829 O O . CYS A 1 227 ? 9.039 3.395 -12.324 1.00 80.81 227 CYS A O 1
ATOM 1831 N N . ALA A 1 228 ? 11.101 3.665 -13.187 1.00 84.75 228 ALA A N 1
ATOM 1832 C CA . ALA A 1 228 ? 11.567 2.308 -12.924 1.00 84.75 228 ALA A CA 1
ATOM 1833 C C . ALA A 1 228 ? 12.057 2.105 -11.477 1.00 84.75 228 ALA A C 1
ATOM 1835 O O . ALA A 1 228 ? 12.015 0.980 -10.978 1.00 84.75 228 ALA A O 1
ATOM 1836 N N . ARG A 1 229 ? 12.504 3.174 -10.797 1.00 82.12 229 ARG A N 1
ATOM 1837 C CA . ARG A 1 229 ? 13.014 3.115 -9.415 1.00 82.12 229 ARG A CA 1
ATOM 1838 C C . ARG A 1 229 ? 11.921 3.158 -8.359 1.00 82.12 229 ARG A C 1
ATOM 1840 O O . ARG A 1 229 ? 12.045 2.505 -7.327 1.00 82.12 229 ARG A O 1
ATOM 1847 N N . THR A 1 230 ? 10.892 3.973 -8.575 1.00 74.00 230 THR A N 1
ATOM 1848 C CA . THR A 1 230 ? 9.848 4.210 -7.576 1.00 74.00 230 THR A CA 1
ATOM 1849 C C . THR A 1 230 ? 8.496 3.686 -8.042 1.00 74.00 230 THR A C 1
ATOM 1851 O O . THR A 1 230 ? 8.049 3.938 -9.160 1.00 74.00 230 THR A O 1
ATOM 1854 N N . SER A 1 231 ? 7.810 2.966 -7.149 1.00 69.06 231 SER A N 1
ATOM 1855 C CA . SER A 1 231 ? 6.409 2.592 -7.343 1.00 69.06 231 SER A CA 1
ATOM 1856 C C . SER A 1 231 ? 5.548 3.668 -6.677 1.00 69.06 231 SER A C 1
ATOM 1858 O O . SER A 1 231 ? 5.517 3.737 -5.442 1.00 69.06 231 SER A O 1
ATOM 1860 N N . PRO A 1 232 ? 4.841 4.513 -7.451 1.00 64.94 232 PRO A N 1
ATOM 1861 C CA . PRO A 1 232 ? 4.015 5.586 -6.896 1.00 64.94 232 PRO A CA 1
ATOM 1862 C C . PRO A 1 232 ? 2.898 5.018 -6.021 1.00 64.94 232 PRO A C 1
ATOM 1864 O O . PRO A 1 232 ? 2.476 5.664 -5.075 1.00 64.94 232 PRO A O 1
ATOM 1867 N N . PHE A 1 233 ? 2.457 3.786 -6.286 1.00 68.25 233 PHE A N 1
ATOM 1868 C CA . PHE A 1 233 ? 1.430 3.099 -5.512 1.00 68.25 233 PHE A CA 1
ATOM 1869 C C . PHE A 1 233 ? 1.911 2.800 -4.094 1.00 68.25 233 PHE A C 1
ATOM 1871 O O . PHE A 1 233 ? 1.173 2.994 -3.130 1.00 68.25 233 PHE A O 1
ATOM 1878 N N . ILE A 1 234 ? 3.168 2.367 -3.952 1.00 69.62 234 ILE A N 1
ATOM 1879 C CA . ILE A 1 234 ? 3.776 2.128 -2.642 1.00 69.62 234 ILE A CA 1
ATOM 1880 C C . ILE A 1 234 ? 3.983 3.459 -1.915 1.00 69.62 234 ILE A C 1
ATOM 1882 O O . ILE A 1 234 ? 3.666 3.553 -0.729 1.00 69.62 234 ILE A O 1
ATOM 1886 N N . GLU A 1 235 ? 4.476 4.487 -2.606 1.00 73.94 235 GLU A N 1
ATOM 1887 C CA . GLU A 1 235 ? 4.693 5.814 -2.016 1.00 73.94 235 GLU A CA 1
ATOM 1888 C C . GLU A 1 235 ? 3.381 6.481 -1.589 1.00 73.94 235 GLU A C 1
ATOM 1890 O O . GLU A 1 235 ? 3.270 6.951 -0.459 1.00 73.94 235 GLU A O 1
ATOM 1895 N N . GLU A 1 236 ? 2.350 6.455 -2.433 1.00 77.56 236 GLU A N 1
ATOM 1896 C CA . GLU A 1 236 ? 1.031 7.005 -2.131 1.00 77.56 236 GLU A CA 1
ATOM 1897 C C . GLU A 1 236 ? 0.353 6.236 -0.994 1.00 77.56 236 GLU A C 1
ATOM 1899 O O . GLU A 1 236 ? -0.198 6.848 -0.078 1.00 77.56 236 GLU A O 1
ATOM 1904 N N . LYS A 1 237 ? 0.431 4.899 -0.998 1.00 78.50 237 LYS A N 1
ATOM 1905 C CA . LYS A 1 237 ? -0.086 4.065 0.094 1.00 78.50 237 LYS A CA 1
ATOM 1906 C C . LYS A 1 237 ? 0.623 4.374 1.411 1.00 78.50 237 LYS A C 1
ATOM 1908 O O . LYS A 1 237 ? -0.044 4.499 2.437 1.00 78.50 237 LYS A O 1
ATOM 1913 N N . ARG A 1 238 ? 1.951 4.545 1.394 1.00 82.00 238 ARG A N 1
ATOM 1914 C CA . ARG A 1 238 ? 2.738 4.962 2.569 1.00 82.00 238 ARG A CA 1
ATOM 1915 C C . ARG A 1 238 ? 2.350 6.363 3.039 1.00 82.00 238 ARG A C 1
ATOM 1917 O O . ARG A 1 238 ? 2.148 6.547 4.235 1.00 82.00 238 ARG A O 1
ATOM 1924 N N . ARG A 1 239 ? 2.187 7.322 2.122 1.00 85.62 239 ARG A N 1
ATOM 1925 C CA . ARG A 1 239 ? 1.748 8.692 2.432 1.00 85.62 239 ARG A CA 1
ATOM 1926 C C . ARG A 1 239 ? 0.371 8.695 3.095 1.00 85.62 239 ARG A C 1
ATOM 1928 O O . ARG A 1 239 ? 0.239 9.196 4.204 1.00 85.62 239 ARG A O 1
ATOM 1935 N N . LYS A 1 240 ? -0.623 8.049 2.476 1.00 86.06 240 LYS A N 1
ATOM 1936 C CA . LYS A 1 240 ? -1.985 7.921 3.024 1.00 86.06 240 LYS A CA 1
ATOM 1937 C C . LYS A 1 240 ? -1.999 7.219 4.384 1.00 86.06 240 LYS A C 1
ATOM 1939 O O . LYS A 1 240 ? -2.763 7.598 5.266 1.00 86.06 240 LYS A O 1
ATOM 1944 N N . ALA A 1 241 ? -1.164 6.195 4.577 1.00 87.44 241 ALA A N 1
ATOM 1945 C CA . ALA A 1 241 ? -1.036 5.522 5.869 1.00 87.44 241 ALA A CA 1
ATOM 1946 C C . ALA A 1 241 ? -0.441 6.444 6.946 1.00 87.44 241 ALA A C 1
ATOM 1948 O O . ALA A 1 241 ? -0.928 6.448 8.077 1.00 87.44 241 ALA A O 1
ATOM 1949 N N . LYS A 1 242 ? 0.572 7.243 6.592 1.00 92.50 242 LYS A N 1
ATOM 1950 C CA . LYS A 1 242 ? 1.176 8.237 7.485 1.00 92.50 242 LYS A CA 1
ATOM 1951 C C . LYS A 1 242 ? 0.167 9.319 7.879 1.00 92.50 242 LYS A C 1
ATOM 1953 O O . LYS A 1 242 ? -0.017 9.542 9.069 1.00 92.50 242 LYS A O 1
ATOM 1958 N N . GLU A 1 243 ? -0.553 9.883 6.911 1.00 93.19 243 GLU A N 1
ATOM 1959 C CA . GLU A 1 243 ? -1.611 10.880 7.144 1.00 93.19 243 GLU A CA 1
ATOM 1960 C C . GLU A 1 243 ? -2.708 10.344 8.067 1.00 93.19 243 GLU A C 1
ATOM 1962 O O . GLU A 1 243 ? -3.059 10.983 9.052 1.00 93.19 243 GLU A O 1
ATOM 1967 N N . ARG A 1 244 ? -3.198 9.119 7.824 1.00 92.31 244 ARG A N 1
ATOM 1968 C CA . ARG A 1 244 ? -4.177 8.468 8.713 1.00 92.31 244 ARG A CA 1
ATOM 1969 C C . ARG A 1 244 ? -3.639 8.262 10.129 1.00 92.31 244 ARG A C 1
ATOM 1971 O O . ARG A 1 244 ? -4.397 8.361 11.087 1.00 92.31 244 ARG A O 1
ATOM 1978 N N . SER A 1 245 ? -2.357 7.932 10.277 1.00 92.25 245 SER A N 1
ATOM 1979 C CA . SER A 1 245 ? -1.728 7.754 11.592 1.00 92.25 245 SER A CA 1
ATOM 1980 C C . SER A 1 245 ? -1.608 9.077 12.351 1.00 92.25 245 SER A C 1
ATOM 1982 O O . SER A 1 245 ? -1.902 9.137 13.546 1.00 92.25 245 SER A O 1
ATOM 1984 N N . GLU A 1 246 ? -1.218 10.144 11.651 1.00 93.31 246 GLU A N 1
ATOM 1985 C CA . GLU A 1 246 ? -1.130 11.497 12.202 1.00 93.31 246 GLU A CA 1
ATOM 1986 C C . GLU A 1 246 ? -2.508 12.017 12.609 1.00 93.31 246 GLU A C 1
ATOM 1988 O O . GLU A 1 246 ? -2.664 12.476 13.739 1.00 93.31 246 GLU A O 1
ATOM 1993 N N . GLN A 1 247 ? -3.516 11.831 11.755 1.00 93.25 247 GLN A N 1
ATOM 1994 C CA . GLN A 1 247 ? -4.902 12.180 12.050 1.00 93.25 247 GLN A CA 1
ATOM 1995 C C . GLN A 1 247 ? -5.410 11.452 13.304 1.00 93.25 247 GLN A C 1
ATOM 1997 O O . GLN A 1 247 ? -5.842 12.095 14.256 1.00 93.25 247 GLN A O 1
ATOM 2002 N N . LYS A 1 248 ? -5.219 10.127 13.390 1.00 92.50 248 LYS A N 1
ATOM 2003 C CA . LYS A 1 248 ? -5.563 9.344 14.592 1.00 92.50 248 LYS A CA 1
ATOM 2004 C C . LYS A 1 248 ? -4.817 9.802 15.844 1.00 92.50 248 LYS A C 1
ATOM 2006 O O . LYS A 1 248 ? -5.297 9.620 16.958 1.00 92.50 248 LYS A O 1
ATOM 2011 N N . ARG A 1 249 ? -3.593 10.323 15.709 1.00 93.19 249 ARG A N 1
ATOM 2012 C CA . ARG A 1 249 ? -2.841 10.875 16.845 1.00 93.19 249 ARG A CA 1
ATOM 2013 C C . ARG A 1 249 ? -3.477 12.175 17.339 1.00 93.19 249 ARG A C 1
ATOM 2015 O O . ARG A 1 249 ? -3.593 12.334 18.549 1.00 93.19 249 ARG A O 1
ATOM 2022 N N . VAL A 1 250 ? -3.887 13.057 16.428 1.00 92.31 250 VAL A N 1
ATOM 2023 C CA . VAL A 1 250 ? -4.583 14.309 16.764 1.00 92.31 250 VAL A CA 1
ATOM 2024 C C . VAL A 1 250 ? -5.933 14.012 17.417 1.00 92.31 250 VAL A C 1
ATOM 2026 O O . VAL A 1 250 ? -6.185 14.501 18.513 1.00 92.31 250 VAL A O 1
ATOM 2029 N N . GLU A 1 251 ? -6.738 13.138 16.812 1.00 91.81 251 GLU A N 1
ATOM 2030 C CA . GLU A 1 251 ? -8.047 12.723 17.341 1.00 91.81 251 GLU A CA 1
ATOM 2031 C C . GLU A 1 251 ? -7.927 12.110 18.739 1.00 91.81 251 GLU A C 1
ATOM 2033 O O . GLU A 1 251 ? -8.645 12.507 19.651 1.00 91.81 251 GLU A O 1
ATOM 2038 N N . ARG A 1 252 ? -6.955 11.211 18.962 1.00 89.75 252 ARG A N 1
ATOM 2039 C CA . ARG A 1 252 ? -6.694 10.659 20.303 1.00 89.75 252 ARG A CA 1
ATOM 2040 C C . ARG A 1 252 ? -6.311 11.730 21.320 1.00 89.75 252 ARG A C 1
ATOM 2042 O O . ARG A 1 252 ? -6.715 11.628 22.472 1.00 89.75 252 ARG A O 1
ATOM 2049 N N . GLY A 1 253 ? -5.540 12.736 20.911 1.00 90.94 253 GLY A N 1
ATOM 2050 C CA . GLY A 1 253 ? -5.193 13.864 21.775 1.00 90.94 253 GLY A CA 1
ATOM 2051 C C . GLY A 1 253 ? -6.422 14.684 22.172 1.00 90.94 253 GLY A C 1
ATOM 2052 O O . GLY A 1 253 ? -6.588 15.002 23.346 1.00 90.94 253 GLY A O 1
ATOM 2053 N N . GLN A 1 254 ? -7.308 14.966 21.214 1.00 89.19 254 GLN A N 1
ATOM 2054 C CA . GLN A 1 254 ? -8.561 15.688 21.454 1.00 89.19 254 GLN A CA 1
ATOM 2055 C C . GLN A 1 254 ? -9.517 14.894 22.348 1.00 89.19 254 GLN A C 1
ATOM 2057 O O . GLN A 1 254 ? -10.021 15.435 23.327 1.00 89.19 254 GLN A O 1
ATOM 2062 N N . MET A 1 255 ? -9.703 13.602 22.070 1.00 88.00 255 MET A N 1
ATOM 2063 C CA . MET A 1 255 ? -10.523 12.713 22.897 1.00 88.00 255 MET A CA 1
ATOM 2064 C C . MET A 1 255 ? -10.000 12.620 24.333 1.00 88.00 255 MET A C 1
ATOM 2066 O O . MET A 1 255 ? -10.785 12.671 25.279 1.00 88.00 255 MET A O 1
ATOM 2070 N N . LEU A 1 256 ? -8.678 12.503 24.516 1.00 87.88 256 LEU A N 1
ATOM 2071 C CA . LEU A 1 256 ? -8.067 12.474 25.846 1.00 87.88 256 LEU A CA 1
ATOM 2072 C C . LEU A 1 256 ? -8.319 13.786 26.592 1.00 87.88 256 LEU A C 1
ATOM 2074 O O . LEU A 1 256 ? -8.701 13.755 27.758 1.00 87.88 256 LEU A O 1
ATOM 2078 N N . HIS A 1 257 ? -8.146 14.924 25.918 1.00 85.19 257 HIS A N 1
ATOM 2079 C CA . HIS A 1 257 ? -8.411 16.232 26.506 1.00 85.19 257 HIS A CA 1
ATOM 2080 C C . HIS A 1 257 ? -9.878 16.377 26.934 1.00 85.19 257 HIS A C 1
ATOM 2082 O O . HIS A 1 257 ? -10.139 16.733 28.079 1.00 85.19 257 HIS A O 1
ATOM 2088 N N . GLN A 1 258 ? -10.825 16.020 26.062 1.00 83.81 258 GLN A N 1
ATOM 2089 C CA . GLN A 1 258 ? -12.254 16.034 26.386 1.00 83.81 258 GLN A CA 1
ATOM 2090 C C . GLN A 1 258 ? -12.574 15.121 27.572 1.00 83.81 258 GLN A C 1
ATOM 2092 O O . GLN A 1 258 ? -13.257 15.536 28.501 1.00 83.81 258 GLN A O 1
ATOM 2097 N N . THR A 1 259 ? -12.022 13.907 27.593 1.00 81.94 259 THR A N 1
ATOM 2098 C CA . THR A 1 259 ? -12.211 12.963 28.705 1.00 81.94 259 THR A CA 1
ATOM 2099 C C . THR A 1 259 ? -11.694 13.540 30.027 1.00 81.94 259 THR A C 1
ATOM 2101 O O . THR A 1 259 ? -12.357 13.429 31.054 1.00 81.94 259 THR A O 1
ATOM 2104 N N . GLN A 1 260 ? -10.534 14.203 30.010 1.00 80.94 260 GLN A N 1
ATOM 2105 C CA . GLN A 1 260 ? -9.976 14.862 31.194 1.00 80.94 260 GLN A CA 1
ATOM 2106 C C . GLN A 1 260 ? -10.862 16.006 31.702 1.00 80.94 260 GLN A C 1
ATOM 2108 O O . GLN A 1 260 ? -11.016 16.140 32.914 1.00 80.94 260 GLN A O 1
ATOM 2113 N N . VAL A 1 261 ? -11.462 16.796 30.806 1.00 79.38 261 VAL A N 1
ATOM 2114 C CA . VAL A 1 261 ? -12.414 17.859 31.174 1.00 79.38 261 VAL A CA 1
ATOM 2115 C C . VAL A 1 261 ? -13.678 17.262 31.797 1.00 79.38 261 VAL A C 1
ATOM 2117 O O . VAL A 1 261 ? -14.091 17.695 32.869 1.00 79.38 261 VAL A O 1
ATOM 2120 N N . LEU A 1 262 ? -14.248 16.210 31.198 1.00 79.19 262 LEU A N 1
ATOM 2121 C CA . LEU A 1 262 ? -15.447 15.547 31.730 1.00 79.19 262 LEU A CA 1
ATOM 2122 C C . LEU A 1 262 ? -15.215 14.900 33.105 1.00 79.19 262 LEU A C 1
ATOM 2124 O O . LEU A 1 262 ? -16.132 14.844 33.920 1.00 79.19 262 LEU A O 1
ATOM 2128 N N . PHE A 1 263 ? -13.992 14.444 33.386 1.00 77.12 263 PHE A N 1
ATOM 2129 C CA . PHE A 1 263 ? -13.599 13.948 34.708 1.00 77.12 263 PHE A CA 1
ATOM 2130 C C . PHE A 1 263 ? -13.188 15.052 35.694 1.00 77.12 263 PHE A C 1
ATOM 2132 O O . PHE A 1 263 ? -12.801 14.746 36.821 1.00 77.12 263 PHE A O 1
ATOM 2139 N N . GLY A 1 264 ? -13.235 16.327 35.296 1.00 73.75 264 GLY A N 1
ATOM 2140 C CA . GLY A 1 264 ? -12.811 17.445 36.140 1.00 73.75 264 GLY A CA 1
ATOM 2141 C C . GLY A 1 264 ? -11.312 17.443 36.460 1.00 73.75 264 GLY A C 1
ATOM 2142 O O . GLY A 1 264 ? -10.898 18.030 37.453 1.00 73.75 264 GLY A O 1
ATOM 2143 N N . LEU A 1 265 ? -10.495 16.770 35.642 1.00 75.38 265 LEU A N 1
ATOM 2144 C CA . LEU A 1 265 ? -9.033 16.732 35.771 1.00 75.38 265 LEU A CA 1
ATOM 2145 C C . LEU A 1 265 ? -8.355 17.942 35.112 1.00 75.38 265 LEU A C 1
ATOM 2147 O O . LEU A 1 265 ? -7.155 18.144 35.291 1.00 75.38 265 LEU A O 1
ATOM 2151 N N . ARG A 1 266 ? -9.097 18.717 34.313 1.00 71.25 266 ARG A N 1
ATOM 2152 C CA . ARG A 1 266 ? -8.609 19.903 33.606 1.00 71.25 266 ARG A CA 1
ATOM 2153 C C . ARG A 1 266 ? -9.736 20.924 33.450 1.00 71.25 266 ARG A C 1
ATOM 2155 O O . ARG A 1 266 ? -10.875 20.520 33.230 1.00 71.25 266 ARG A O 1
ATOM 2162 N N . GLY A 1 267 ? -9.418 22.216 33.544 1.00 64.00 267 GLY A N 1
ATOM 2163 C CA . GLY A 1 267 ? -10.378 23.284 33.246 1.00 64.00 267 GLY A CA 1
ATOM 2164 C C . GLY A 1 267 ? -10.705 23.365 31.749 1.00 64.00 267 GLY A C 1
ATOM 2165 O O . GLY A 1 267 ? -9.919 22.896 30.920 1.00 64.00 267 GLY A O 1
ATOM 2166 N N . GLU A 1 268 ? -11.842 23.983 31.404 1.00 59.22 268 GLU A N 1
ATOM 2167 C CA . GLU A 1 268 ? -12.259 24.221 30.006 1.00 59.22 268 GLU A CA 1
ATOM 2168 C C . GLU A 1 268 ? -11.215 25.037 29.216 1.00 59.22 268 GLU A C 1
ATOM 2170 O O . GLU A 1 268 ? -11.040 24.821 28.019 1.00 59.22 268 GLU A O 1
ATOM 2175 N N . ASP A 1 269 ? -10.435 25.876 29.907 1.00 58.84 269 ASP A N 1
ATOM 2176 C CA . ASP A 1 269 ? -9.393 26.732 29.323 1.00 58.84 269 ASP A CA 1
ATOM 2177 C C . ASP A 1 269 ? -8.006 26.057 29.233 1.00 58.84 269 ASP A C 1
ATOM 2179 O O . ASP A 1 269 ? -7.020 26.668 28.821 1.00 58.84 269 ASP A O 1
ATOM 2183 N N . GLY A 1 270 ? -7.895 24.774 29.602 1.00 50.22 270 GLY A N 1
ATOM 2184 C CA . GLY A 1 270 ? -6.667 23.985 29.448 1.00 50.22 270 GLY A CA 1
ATOM 2185 C C . GLY A 1 270 ? -5.572 24.229 30.496 1.00 50.22 270 GLY A C 1
ATOM 2186 O O . GLY A 1 270 ? -4.569 23.499 30.477 1.00 50.22 270 GLY A O 1
ATOM 2187 N N . GLU A 1 271 ? -5.769 25.174 31.418 1.00 49.84 271 GLU A N 1
ATOM 2188 C CA . GLU A 1 271 ? -4.906 25.383 32.584 1.00 49.84 271 GLU A CA 1
ATOM 2189 C C . GLU A 1 271 ? -5.034 24.213 33.577 1.00 49.84 271 GLU A C 1
ATOM 2191 O O . GLU A 1 271 ? -6.124 23.679 33.821 1.00 49.84 271 GLU A O 1
ATOM 2196 N N . GLU A 1 272 ? -3.896 23.775 34.127 1.00 45.53 272 GLU A N 1
ATOM 2197 C CA . GLU A 1 272 ? -3.876 22.904 35.302 1.00 45.53 272 GLU A CA 1
ATOM 2198 C C . GLU A 1 272 ? -4.461 23.708 36.463 1.00 45.53 272 GLU A C 1
ATOM 2200 O O . GLU A 1 272 ? -3.791 24.566 37.031 1.00 45.53 272 GLU A O 1
ATOM 2205 N N . GLN A 1 273 ? -5.729 23.474 36.799 1.00 47.03 273 GLN A N 1
ATOM 2206 C CA . GLN A 1 273 ? -6.274 24.043 38.023 1.00 47.03 273 GLN A CA 1
ATOM 2207 C C . GLN A 1 273 ? -5.560 23.385 39.207 1.00 47.03 273 GLN A C 1
ATOM 2209 O O . GLN A 1 273 ? -5.712 22.185 39.459 1.00 47.03 273 GLN A O 1
ATOM 2214 N N . GLU A 1 274 ? -4.776 24.176 39.946 1.00 41.59 274 GLU A N 1
ATOM 2215 C CA . GLU A 1 274 ? -4.462 23.866 41.338 1.00 41.59 274 GLU A CA 1
ATOM 2216 C C . GLU A 1 274 ? -5.783 23.564 42.048 1.00 41.59 274 GLU A C 1
ATOM 2218 O O . GLU A 1 274 ? -6.748 24.312 41.905 1.00 41.59 274 GLU A O 1
ATOM 2223 N N . LYS A 1 275 ? -5.826 22.437 42.770 1.00 45.53 275 LYS A N 1
ATOM 2224 C CA . LYS A 1 275 ? -6.994 21.936 43.505 1.00 45.53 275 LYS A CA 1
ATOM 2225 C C . LYS A 1 275 ? -7.635 23.034 44.359 1.00 45.53 275 LYS A C 1
ATOM 2227 O O . LYS A 1 275 ? -7.331 23.168 45.541 1.00 45.53 275 LYS A O 1
ATOM 2232 N N . VAL A 1 276 ? -8.598 23.735 43.790 1.00 39.25 276 VAL A N 1
ATOM 2233 C CA . VAL A 1 276 ? -9.637 24.427 44.532 1.00 39.25 276 VAL A CA 1
ATOM 2234 C C . VAL A 1 276 ? -10.908 23.684 44.174 1.00 39.25 276 VAL A C 1
ATOM 2236 O O . VAL A 1 276 ? -11.512 23.907 43.130 1.00 39.25 276 VAL A O 1
ATOM 2239 N N . TRP A 1 277 ? -11.267 22.718 45.021 1.00 44.25 277 TRP A N 1
ATOM 2240 C CA . TRP A 1 277 ? -12.626 22.194 45.049 1.00 44.25 277 TRP A CA 1
ATOM 2241 C C . TRP A 1 277 ? -13.504 23.366 45.457 1.00 44.25 277 TRP A C 1
ATOM 2243 O O . TRP A 1 277 ? -13.604 23.692 46.638 1.00 44.25 277 TRP A O 1
ATOM 2253 N N . ASP A 1 278 ? -14.013 24.083 44.465 1.00 41.25 278 ASP A N 1
ATOM 2254 C CA . ASP A 1 278 ? -14.780 25.290 44.689 1.00 41.25 278 ASP A CA 1
ATOM 2255 C C . ASP A 1 278 ? -16.112 24.876 45.321 1.00 41.25 278 ASP A C 1
ATOM 2257 O O . ASP A 1 278 ? -17.061 24.475 44.650 1.00 41.25 278 ASP A O 1
ATOM 2261 N N . THR A 1 279 ? -16.169 24.907 46.653 1.00 45.41 279 THR A N 1
ATOM 2262 C CA . THR A 1 279 ? -17.382 24.648 47.438 1.00 45.41 279 THR A CA 1
ATOM 2263 C C . THR A 1 279 ? -18.429 25.748 47.260 1.00 45.41 279 THR A C 1
ATOM 2265 O O . THR A 1 279 ? -19.486 25.682 47.878 1.00 45.41 279 THR A O 1
ATOM 2268 N N . ASN A 1 280 ? -18.166 26.759 46.427 1.00 44.34 280 ASN A N 1
ATOM 2269 C CA . ASN A 1 280 ? -19.046 27.899 46.237 1.00 44.34 280 ASN A CA 1
ATOM 2270 C C . ASN A 1 280 ? -19.399 28.125 44.763 1.00 44.34 280 ASN A C 1
ATOM 2272 O O . ASN A 1 280 ? -18.788 28.924 44.066 1.00 44.34 280 ASN A O 1
ATOM 2276 N N . GLY A 1 281 ? -20.503 27.510 44.336 1.00 46.66 281 GLY A N 1
ATOM 2277 C CA . GLY A 1 281 ? -21.484 28.176 43.468 1.00 46.66 281 GLY A CA 1
ATOM 2278 C C . GLY A 1 281 ? -21.100 28.471 42.015 1.00 46.66 281 GLY A C 1
ATOM 2279 O O . GLY A 1 281 ? -21.883 29.114 41.314 1.00 46.66 281 GLY A O 1
ATOM 2280 N N . SER A 1 282 ? -19.961 27.994 41.528 1.00 41.97 282 SER A N 1
ATOM 2281 C CA . SER A 1 282 ? -19.637 28.005 40.102 1.00 41.97 282 SER A CA 1
ATOM 2282 C C . SER A 1 282 ? -20.567 27.018 39.383 1.00 41.97 282 SER A C 1
ATOM 2284 O O . SER A 1 282 ? -20.618 25.854 39.772 1.00 41.97 282 SER A O 1
ATOM 2286 N N . LYS A 1 283 ? -21.365 27.512 38.414 1.00 42.75 283 LYS A N 1
ATOM 2287 C CA . LYS A 1 283 ? -22.384 26.782 37.621 1.00 42.75 283 LYS A CA 1
ATOM 2288 C C . LYS A 1 283 ? -22.121 25.276 37.613 1.00 42.75 283 LYS A C 1
ATOM 2290 O O . LYS A 1 283 ? -21.116 24.854 37.049 1.00 42.75 283 LYS A O 1
ATOM 2295 N N . ALA A 1 284 ? -23.019 24.498 38.221 1.00 47.47 284 ALA A N 1
ATOM 2296 C CA . ALA A 1 284 ? -22.951 23.045 38.212 1.00 47.47 284 ALA A CA 1
ATOM 2297 C C . ALA A 1 284 ? -22.875 22.570 36.756 1.00 47.47 284 ALA A C 1
ATOM 2299 O O . ALA A 1 284 ? -23.884 22.525 36.057 1.00 47.47 284 ALA A O 1
ATOM 2300 N N . ILE A 1 285 ? -21.666 22.283 36.276 1.00 53.34 285 ILE A N 1
ATOM 2301 C CA . ILE A 1 285 ? -21.487 21.503 35.063 1.00 53.34 285 ILE A CA 1
ATOM 2302 C C . ILE A 1 285 ? -22.140 20.174 35.414 1.00 53.34 285 ILE A C 1
ATOM 2304 O O . ILE A 1 285 ? -21.653 19.480 36.309 1.00 53.34 285 ILE A O 1
ATOM 2308 N N . GLU A 1 286 ? -23.280 19.868 34.794 1.00 62.00 286 GLU A N 1
ATOM 2309 C CA . GLU A 1 286 ? -23.891 18.547 34.889 1.00 62.00 286 GLU A CA 1
ATOM 2310 C C . GLU A 1 286 ? -22.851 17.547 34.398 1.00 62.00 286 GLU A C 1
ATOM 2312 O O . GLU A 1 286 ? -22.586 17.417 33.202 1.00 62.00 286 GLU A O 1
ATOM 2317 N N . ARG A 1 287 ? -22.155 16.918 35.347 1.00 71.44 287 ARG A N 1
ATOM 2318 C CA . ARG A 1 287 ? -21.086 15.990 35.006 1.00 71.44 287 ARG A CA 1
ATOM 2319 C C . ARG A 1 287 ? -21.715 14.689 34.514 1.00 71.44 287 ARG A C 1
ATOM 2321 O O . ARG A 1 287 ? -22.695 14.236 35.110 1.00 71.44 287 ARG A O 1
ATOM 2328 N N . PRO A 1 288 ? -21.188 14.092 33.437 1.00 84.25 288 PRO A N 1
ATOM 2329 C CA . PRO A 1 288 ? -21.838 12.963 32.796 1.00 84.25 288 PRO A CA 1
ATOM 2330 C C . PRO A 1 288 ? -21.728 11.687 33.631 1.00 84.25 288 PRO A C 1
ATOM 2332 O O . PRO A 1 288 ? -20.744 11.451 34.340 1.00 84.25 288 PRO A O 1
ATOM 2335 N N . VAL A 1 289 ? -22.707 10.808 33.454 1.00 88.00 289 VAL A N 1
ATOM 2336 C CA . VAL A 1 289 ? -22.585 9.398 33.818 1.00 88.00 289 VAL A CA 1
ATOM 2337 C C . VAL A 1 289 ? -22.077 8.647 32.594 1.00 88.00 289 VAL A C 1
ATOM 2339 O O . VAL A 1 289 ? -22.705 8.652 31.536 1.00 88.00 289 VAL A O 1
ATOM 2342 N N . PHE A 1 290 ? -20.928 8.002 32.731 1.00 89.75 290 PHE A N 1
ATOM 2343 C CA . PHE A 1 290 ? -20.368 7.147 31.699 1.00 89.75 290 PHE A CA 1
ATOM 2344 C C . PHE A 1 290 ? -20.976 5.758 31.825 1.00 89.75 290 PHE A C 1
ATOM 2346 O O . PHE A 1 290 ? -20.927 5.148 32.891 1.00 89.75 290 PHE A O 1
ATOM 2353 N N . VAL A 1 291 ? -21.524 5.243 30.728 1.00 93.44 291 VAL A N 1
ATOM 2354 C CA . VAL A 1 291 ? -22.063 3.886 30.666 1.00 93.44 291 VAL A CA 1
ATOM 2355 C C . VAL A 1 291 ? -21.365 3.148 29.534 1.00 93.44 291 VAL A C 1
ATOM 2357 O O . VAL A 1 291 ? -21.449 3.549 28.376 1.00 93.44 291 VAL A O 1
ATOM 2360 N N . CYS A 1 292 ? -20.644 2.087 29.876 1.00 94.06 292 CYS A N 1
ATOM 2361 C CA . CYS A 1 292 ? -20.019 1.186 28.918 1.00 94.06 292 CYS A CA 1
ATOM 2362 C C . CYS A 1 292 ? -20.872 -0.071 28.781 1.00 94.06 292 CYS A C 1
ATOM 2364 O O . CYS A 1 292 ? -21.287 -0.641 29.789 1.00 94.06 292 CYS A O 1
ATOM 2366 N N . PHE A 1 293 ? -21.081 -0.507 27.542 1.00 93.56 293 PHE A N 1
ATOM 2367 C CA . PHE A 1 293 ? -21.768 -1.749 27.218 1.00 93.56 293 PHE A CA 1
ATOM 2368 C C . PHE A 1 293 ? -20.806 -2.688 26.498 1.00 93.56 293 PHE A C 1
ATOM 2370 O O . PHE A 1 293 ? -20.092 -2.265 25.590 1.00 93.56 293 PHE A O 1
ATOM 2377 N N . ASP A 1 294 ? -20.827 -3.954 26.885 1.00 91.75 294 ASP A N 1
ATOM 2378 C CA . ASP A 1 294 ? -20.212 -5.057 26.158 1.00 91.75 294 ASP A CA 1
ATOM 2379 C C . ASP A 1 294 ? -21.308 -6.077 25.854 1.00 91.75 294 ASP A C 1
ATOM 2381 O O . ASP A 1 294 ? -22.032 -6.490 26.757 1.00 91.75 294 ASP A O 1
ATOM 2385 N N . ILE A 1 295 ? -21.505 -6.419 24.584 1.00 90.75 295 ILE A N 1
ATOM 2386 C CA . ILE A 1 295 ? -22.616 -7.271 24.151 1.00 90.75 295 ILE A CA 1
ATOM 2387 C C . ILE A 1 295 ? -22.031 -8.500 23.477 1.00 90.75 295 ILE A C 1
ATOM 2389 O O . ILE A 1 295 ? -21.404 -8.404 22.421 1.00 90.75 295 ILE A O 1
ATOM 2393 N N . GLU A 1 296 ? -22.298 -9.665 24.057 1.00 88.50 296 GLU A N 1
ATOM 2394 C CA . GLU A 1 296 ? -21.924 -10.939 23.464 1.00 88.50 296 GLU A CA 1
ATOM 2395 C C . GLU A 1 296 ? -23.110 -11.564 22.734 1.00 88.50 296 GLU A C 1
ATOM 2397 O O . GLU A 1 296 ? -24.225 -11.658 23.257 1.00 88.50 296 GLU A O 1
ATOM 2402 N N . ALA A 1 297 ? -22.845 -12.050 21.525 1.00 90.88 297 ALA A N 1
ATOM 2403 C CA . ALA A 1 297 ? -23.777 -12.846 20.746 1.00 90.88 297 ALA A CA 1
ATOM 2404 C C . ALA A 1 297 ? -23.259 -14.274 20.588 1.00 90.88 297 ALA A C 1
ATOM 2406 O O . ALA A 1 297 ? -22.051 -14.533 20.547 1.00 90.88 297 ALA A O 1
ATOM 2407 N N . PHE A 1 298 ? -24.187 -15.214 20.452 1.00 89.00 298 PHE A N 1
ATOM 2408 C CA . PHE A 1 298 ? -23.845 -16.590 20.152 1.00 89.00 298 PHE A CA 1
ATOM 2409 C C . PHE A 1 298 ? -23.207 -16.690 18.766 1.00 89.00 298 PHE A C 1
ATOM 2411 O O . PHE A 1 298 ? -23.597 -16.005 17.827 1.00 89.00 298 PHE A O 1
ATOM 2418 N N . GLU A 1 299 ? -22.231 -17.571 18.613 1.00 86.56 299 GLU A N 1
ATOM 2419 C CA . GLU A 1 299 ? -21.386 -17.640 17.424 1.00 86.56 299 GLU A CA 1
ATOM 2420 C C . GLU A 1 299 ? -22.055 -18.285 16.198 1.00 86.56 299 GLU A C 1
ATOM 2422 O O . GLU A 1 299 ? -21.543 -18.170 15.083 1.00 86.56 299 GLU A O 1
ATOM 2427 N N . ARG A 1 300 ? -23.201 -18.961 16.377 1.00 86.12 300 ARG A N 1
ATOM 2428 C CA . ARG A 1 300 ? -23.960 -19.572 15.274 1.00 86.12 300 ARG A CA 1
ATOM 2429 C C . ARG A 1 300 ? -25.228 -18.780 14.950 1.00 86.12 300 ARG A C 1
ATOM 2431 O O . ARG A 1 300 ? -25.889 -18.321 15.884 1.00 86.12 300 ARG A O 1
ATOM 2438 N N . PRO A 1 301 ? -25.631 -18.717 13.665 1.00 88.00 301 PRO A N 1
ATOM 2439 C CA . PRO A 1 301 ? -26.898 -18.119 13.253 1.00 88.00 301 PRO A CA 1
ATOM 2440 C C . PRO A 1 301 ? -28.090 -18.675 14.059 1.00 88.00 301 PRO A C 1
ATOM 2442 O O . PRO A 1 301 ? -28.136 -19.886 14.292 1.00 88.00 301 PRO A O 1
ATOM 2445 N N . PRO A 1 302 ? -29.044 -17.830 14.498 1.00 90.88 302 PRO A N 1
ATOM 2446 C CA . PRO A 1 302 ? -29.215 -16.418 14.135 1.00 90.88 302 PRO A CA 1
ATOM 2447 C C . PRO A 1 302 ? -28.388 -15.433 14.984 1.00 90.88 302 PRO A C 1
ATOM 2449 O O . PRO A 1 302 ? -28.694 -14.248 14.995 1.00 90.88 302 PRO A O 1
ATOM 2452 N N . ASN A 1 303 ? -27.362 -15.912 15.694 1.00 91.50 303 ASN A N 1
ATOM 2453 C CA . ASN A 1 303 ? -26.494 -15.119 16.562 1.00 91.50 303 ASN A CA 1
ATOM 2454 C C . ASN A 1 303 ? -27.277 -14.343 17.640 1.00 91.50 303 ASN A C 1
ATOM 2456 O O . ASN A 1 303 ? -27.118 -13.127 17.755 1.00 91.50 303 ASN A O 1
ATOM 2460 N N . PRO A 1 304 ? -28.149 -15.015 18.424 1.00 92.44 304 PRO A N 1
ATOM 2461 C CA . PRO A 1 304 ? -28.865 -14.349 19.505 1.00 92.44 304 PRO A CA 1
ATOM 2462 C C . PRO A 1 304 ? -27.880 -13.730 20.500 1.00 92.44 304 PRO A C 1
ATOM 2464 O O . PRO A 1 304 ? -26.845 -14.329 20.799 1.00 92.44 304 PRO A O 1
ATOM 2467 N N . VAL A 1 305 ? -28.227 -12.564 21.045 1.00 91.81 305 VAL A N 1
ATOM 2468 C CA . VAL A 1 305 ? -27.497 -11.980 22.177 1.00 91.81 305 VAL A CA 1
ATOM 2469 C C . VAL A 1 305 ? -27.585 -12.951 23.350 1.00 91.81 305 VAL A C 1
ATOM 2471 O O . VAL A 1 305 ? -28.673 -13.406 23.700 1.00 91.81 305 VAL A O 1
ATOM 2474 N N . SER A 1 306 ? -26.444 -13.297 23.932 1.00 89.25 306 SER A N 1
ATOM 2475 C CA . SER A 1 306 ? -26.355 -14.205 25.075 1.00 89.25 306 SER A CA 1
ATOM 2476 C C . SER A 1 306 ? -26.093 -13.454 26.373 1.00 89.25 306 SER A C 1
ATOM 2478 O O . SER A 1 306 ? -26.659 -13.822 27.405 1.00 89.25 306 SER A O 1
ATOM 2480 N N . GLU A 1 307 ? -25.259 -12.410 26.333 1.00 89.31 307 GLU A N 1
ATOM 2481 C CA . GLU A 1 307 ? -24.787 -11.698 27.526 1.00 89.31 307 GLU A CA 1
ATOM 2482 C C . GLU A 1 307 ? -24.642 -10.194 27.265 1.00 89.31 307 GLU A C 1
ATOM 2484 O O . GLU A 1 307 ? -24.358 -9.772 26.143 1.00 89.31 307 GLU A O 1
ATOM 2489 N N . VAL A 1 308 ? -24.840 -9.389 28.310 1.00 90.94 308 VAL A N 1
ATOM 2490 C CA . VAL A 1 308 ? -24.626 -7.939 28.307 1.00 90.94 308 VAL A CA 1
ATOM 2491 C C . VAL A 1 308 ? -23.838 -7.553 29.558 1.00 90.94 308 VAL A C 1
ATOM 2493 O O . VAL A 1 308 ? -24.339 -7.656 30.678 1.00 90.94 308 VAL A O 1
ATOM 2496 N N . GLY A 1 309 ? -22.604 -7.103 29.373 1.00 91.06 309 GLY A N 1
ATOM 2497 C CA . GLY A 1 309 ? -21.823 -6.398 30.381 1.00 91.06 309 GLY A CA 1
ATOM 2498 C C . GLY A 1 309 ? -22.184 -4.915 30.389 1.00 91.06 309 GLY A C 1
ATOM 2499 O O . GLY A 1 309 ? -22.232 -4.278 29.340 1.00 91.06 309 GLY A O 1
ATOM 2500 N N . ILE A 1 310 ? -22.432 -4.349 31.566 1.00 94.00 310 ILE A N 1
ATOM 2501 C CA . ILE A 1 310 ? -22.690 -2.921 31.764 1.00 94.00 310 ILE A CA 1
ATOM 2502 C C . ILE A 1 310 ? -21.723 -2.424 32.831 1.00 94.00 310 ILE A C 1
ATOM 2504 O O . ILE A 1 310 ? -21.663 -2.995 33.914 1.00 94.00 310 ILE A O 1
ATOM 2508 N N . ALA A 1 311 ? -20.988 -1.351 32.562 1.00 94.19 311 ALA A N 1
ATOM 2509 C CA . ALA A 1 311 ? -20.190 -0.661 33.570 1.00 94.19 311 ALA A CA 1
ATOM 2510 C C . ALA A 1 311 ? -20.607 0.808 33.634 1.00 94.19 311 ALA A C 1
ATOM 2512 O O . ALA A 1 311 ? -20.506 1.532 32.646 1.00 94.19 311 ALA A O 1
ATOM 2513 N N . VAL A 1 312 ? -21.084 1.238 34.799 1.00 93.25 312 VAL A N 1
ATOM 2514 C CA . VAL A 1 312 ? -21.574 2.593 35.054 1.00 93.25 312 VAL A CA 1
ATOM 2515 C C . VAL A 1 312 ? -20.576 3.323 35.940 1.00 93.25 312 VAL A C 1
ATOM 2517 O O . VAL A 1 312 ? -20.263 2.870 37.041 1.00 93.25 312 VAL A O 1
ATOM 2520 N N . PHE A 1 313 ? -20.101 4.469 35.474 1.00 90.25 313 PHE A N 1
ATOM 2521 C CA . PHE A 1 313 ? -19.219 5.363 36.205 1.00 90.25 313 PHE A CA 1
ATOM 2522 C C . PHE A 1 313 ? -19.841 6.756 36.269 1.00 90.25 313 PHE A C 1
ATOM 2524 O O . PHE A 1 313 ? -19.907 7.475 35.274 1.00 90.25 313 PHE A O 1
ATOM 2531 N N . ASP A 1 314 ? -20.304 7.132 37.455 1.00 87.44 314 ASP A N 1
ATOM 2532 C CA . ASP A 1 314 ? -20.825 8.467 37.719 1.00 87.44 314 ASP A CA 1
ATOM 2533 C C . ASP A 1 314 ? -19.677 9.381 38.163 1.00 87.44 314 ASP A C 1
ATOM 2535 O O . ASP A 1 314 ? -19.075 9.197 39.224 1.00 87.44 314 ASP A O 1
ATOM 2539 N N . SER A 1 315 ? -19.366 10.368 37.323 1.00 80.62 315 SER A N 1
ATOM 2540 C CA . SER A 1 315 ? -18.257 11.295 37.549 1.00 80.62 315 SER A CA 1
ATOM 2541 C C . SER A 1 315 ? -18.473 12.242 38.738 1.00 80.62 315 SER A C 1
ATOM 2543 O O . SER A 1 315 ? -17.515 12.869 39.188 1.00 80.62 315 SER A O 1
ATOM 2545 N N . GLN A 1 316 ? -19.685 12.327 39.299 1.00 78.62 316 GLN A N 1
ATOM 2546 C CA . GLN A 1 316 ? -19.942 13.081 40.529 1.00 78.62 316 GLN A CA 1
ATOM 2547 C C . GLN A 1 316 ? -19.493 12.321 41.784 1.00 78.62 316 GLN A C 1
ATOM 2549 O O . GLN A 1 316 ? -19.091 12.940 42.770 1.00 78.62 316 GLN A O 1
ATOM 2554 N N . LEU A 1 317 ? -19.485 10.982 41.745 1.00 75.25 317 LEU A N 1
ATOM 2555 C CA . LEU A 1 317 ? -19.101 10.138 42.887 1.00 75.25 317 LEU A CA 1
ATOM 2556 C C . LEU A 1 317 ? -17.602 10.193 43.205 1.00 75.25 317 LEU A C 1
ATOM 2558 O O . LEU A 1 317 ? -17.180 9.771 44.279 1.00 75.25 317 LEU A O 1
ATOM 2562 N N . VAL A 1 318 ? -16.791 10.713 42.283 1.00 72.94 318 VAL A N 1
ATOM 2563 C CA . VAL A 1 318 ? -15.337 10.839 42.447 1.00 72.94 318 VAL A CA 1
ATOM 2564 C C . VAL A 1 318 ? -14.880 12.240 42.838 1.00 72.94 318 VAL A C 1
ATOM 2566 O O . VAL A 1 318 ? -13.679 12.468 42.964 1.00 72.94 318 VAL A O 1
ATOM 2569 N N . ASN A 1 319 ? -15.810 13.172 43.082 1.00 65.06 319 ASN A N 1
ATOM 2570 C CA . ASN A 1 319 ? -15.485 14.546 43.482 1.00 65.06 319 ASN A CA 1
ATOM 2571 C C . ASN A 1 319 ? -14.638 14.615 44.762 1.00 65.06 319 ASN A C 1
ATOM 2573 O O . ASN A 1 319 ? -13.895 15.564 44.958 1.00 65.06 319 ASN A O 1
ATOM 2577 N N . GLU A 1 320 ? -14.706 13.608 45.626 1.00 64.38 320 GLU A N 1
ATOM 2578 C CA . GLU A 1 320 ? -13.929 13.577 46.870 1.00 64.38 320 GLU A CA 1
ATOM 2579 C C . GLU A 1 320 ? -12.859 12.476 46.872 1.00 64.38 320 GLU A C 1
ATOM 2581 O O . GLU A 1 320 ? -12.070 12.368 47.812 1.00 64.38 320 GLU A O 1
ATOM 2586 N N . VAL A 1 321 ? -12.788 11.673 45.803 1.00 72.06 321 VAL A N 1
ATOM 2587 C CA . VAL A 1 321 ? -11.894 10.516 45.707 1.00 72.06 321 VAL A CA 1
ATOM 2588 C C . VAL A 1 321 ? -10.745 10.847 44.753 1.00 72.06 321 VAL A C 1
ATOM 2590 O O . VAL A 1 321 ? -10.962 11.000 43.547 1.00 72.06 321 VAL A O 1
ATOM 2593 N N . PRO A 1 322 ? -9.494 10.950 45.241 1.00 78.88 322 PRO A N 1
ATOM 2594 C CA . PRO A 1 322 ? -8.332 11.047 44.367 1.00 78.88 322 PRO A CA 1
ATOM 2595 C C . PRO A 1 322 ? -8.318 9.886 43.367 1.00 78.88 322 PRO A C 1
ATOM 2597 O O . PRO A 1 322 ? -8.648 8.768 43.726 1.00 78.88 322 PRO A O 1
ATOM 2600 N N . HIS A 1 323 ? -7.896 10.123 42.125 1.00 77.12 323 HIS A N 1
ATOM 2601 C CA . HIS A 1 323 ? -7.841 9.074 41.096 1.00 77.12 323 HIS A CA 1
ATOM 2602 C C . HIS A 1 323 ? -6.809 7.975 41.393 1.00 77.12 323 HIS A C 1
ATOM 2604 O O . HIS A 1 323 ? -6.880 6.882 40.830 1.00 77.12 323 HIS A O 1
ATOM 2610 N N . GLY A 1 324 ? -5.834 8.245 42.261 1.00 80.56 324 GLY A N 1
ATOM 2611 C CA . GLY A 1 324 ? -4.723 7.334 42.503 1.00 80.56 324 GLY A CA 1
ATOM 2612 C C . GLY A 1 324 ? -3.897 7.073 41.239 1.00 80.56 324 GLY A C 1
ATOM 2613 O O . GLY A 1 324 ? -4.058 7.708 40.195 1.00 80.56 324 GLY A O 1
ATOM 2614 N N . THR A 1 325 ? -2.985 6.106 41.307 1.00 80.81 325 THR A N 1
ATOM 2615 C CA . THR A 1 325 ? -2.205 5.718 40.121 1.00 80.81 325 THR A CA 1
ATOM 2616 C C . THR A 1 325 ? -3.123 5.042 39.101 1.00 80.81 325 THR A C 1
ATOM 2618 O O . THR A 1 325 ? -3.804 4.073 39.432 1.00 80.81 325 THR A O 1
ATOM 2621 N N . CYS A 1 326 ? -3.140 5.544 37.863 1.00 76.19 326 CYS A N 1
ATOM 2622 C CA . CYS A 1 326 ? -3.939 4.995 36.757 1.00 76.19 326 CYS A CA 1
ATOM 2623 C C . CYS A 1 326 ? -5.458 4.903 37.026 1.00 76.19 326 CYS A C 1
ATOM 2625 O O . CYS A 1 326 ? -6.116 4.026 36.472 1.00 76.19 326 CYS A O 1
ATOM 2627 N N . GLY A 1 327 ? -6.029 5.774 37.867 1.00 79.75 327 GLY A N 1
ATOM 2628 C CA . GLY A 1 327 ? -7.473 5.751 38.146 1.00 79.75 327 GLY A CA 1
ATOM 2629 C C . GLY A 1 327 ? -7.911 4.622 39.087 1.00 79.75 327 GLY A C 1
ATOM 2630 O O . GLY A 1 327 ? -9.107 4.378 39.223 1.00 79.75 327 GLY A O 1
ATOM 2631 N N . ARG A 1 328 ? -6.968 3.906 39.717 1.00 85.06 328 ARG A N 1
ATOM 2632 C CA . ARG A 1 328 ? -7.244 2.727 40.555 1.00 85.06 328 ARG A CA 1
ATOM 2633 C C . ARG A 1 328 ? -8.248 3.005 41.670 1.00 85.06 328 ARG A C 1
ATOM 2635 O O . ARG A 1 328 ? -9.074 2.150 41.976 1.00 85.06 328 ARG A O 1
ATOM 2642 N N . ASP A 1 329 ? -8.177 4.187 42.263 1.00 84.62 329 ASP A N 1
ATOM 2643 C CA . ASP A 1 329 ? -8.995 4.540 43.423 1.00 84.62 329 ASP A CA 1
ATOM 2644 C C . ASP A 1 329 ? -10.434 4.903 43.015 1.00 84.62 329 ASP A C 1
ATOM 2646 O O . ASP A 1 329 ? -11.328 4.941 43.855 1.00 84.62 329 ASP A O 1
ATOM 2650 N N . TRP A 1 330 ? -10.689 5.079 41.713 1.00 87.06 330 TRP A N 1
ATOM 2651 C CA . TRP A 1 330 ? -12.030 5.224 41.145 1.00 87.06 330 TRP A CA 1
ATOM 2652 C C . TRP A 1 330 ? -12.693 3.887 40.807 1.00 87.06 330 TRP A C 1
ATOM 2654 O O . TRP A 1 330 ? -13.902 3.839 40.609 1.00 87.06 330 TRP A O 1
ATOM 2664 N N . TRP A 1 331 ? -11.953 2.776 40.764 1.00 85.62 331 TRP A N 1
ATOM 2665 C CA . TRP A 1 331 ? -12.541 1.469 40.445 1.00 85.62 331 TRP A CA 1
ATOM 2666 C C . TRP A 1 331 ? -13.674 1.049 41.393 1.00 85.62 331 TRP A C 1
ATOM 2668 O O . TRP A 1 331 ? -14.672 0.537 40.893 1.00 85.62 331 TRP A O 1
ATOM 2678 N N . PRO A 1 332 ? -13.596 1.283 42.721 1.00 86.50 332 PRO A N 1
ATOM 2679 C CA . PRO A 1 332 ? -14.673 0.909 43.637 1.00 86.50 332 PRO A CA 1
ATOM 2680 C C . PRO A 1 332 ? -15.999 1.643 43.401 1.00 86.50 332 PRO A C 1
ATOM 2682 O O . PRO A 1 332 ? -17.029 1.164 43.866 1.00 86.50 332 PRO A O 1
ATOM 2685 N N . VAL A 1 333 ? -15.993 2.793 42.712 1.00 86.25 333 VAL A N 1
ATOM 2686 C CA . VAL A 1 333 ? -17.227 3.536 42.400 1.00 86.25 333 VAL A CA 1
ATOM 2687 C C . VAL A 1 333 ? -17.840 3.144 41.053 1.00 86.25 333 VAL A C 1
ATOM 2689 O O . VAL A 1 333 ? -18.951 3.574 40.740 1.00 86.25 333 VAL A O 1
ATOM 2692 N N . ILE A 1 334 ? -17.147 2.322 40.257 1.00 89.69 334 ILE A N 1
ATOM 2693 C CA . ILE A 1 334 ? -17.687 1.767 39.015 1.00 89.69 334 ILE A CA 1
ATOM 2694 C C . ILE A 1 334 ? -18.665 0.649 39.377 1.00 89.69 334 ILE A C 1
ATOM 2696 O O . ILE A 1 334 ? -18.288 -0.353 39.984 1.00 89.69 334 ILE A O 1
ATOM 2700 N N . LYS A 1 335 ? -19.925 0.799 38.970 1.00 91.62 335 LYS A N 1
ATOM 2701 C CA . LYS A 1 335 ? -20.953 -0.232 39.138 1.00 91.62 335 LYS A CA 1
ATOM 2702 C C . LYS A 1 335 ? -20.957 -1.125 37.908 1.00 91.62 335 LYS A C 1
ATOM 2704 O O . LYS A 1 335 ? -21.333 -0.678 36.826 1.00 91.62 335 LYS A O 1
ATOM 2709 N N . ALA A 1 336 ? -20.517 -2.366 38.069 1.00 91.94 336 ALA A N 1
ATOM 2710 C CA . ALA A 1 336 ? -20.503 -3.349 36.998 1.00 91.94 336 ALA A CA 1
ATOM 2711 C C . ALA A 1 336 ? -21.691 -4.314 37.132 1.00 91.94 336 ALA A C 1
ATOM 2713 O O . ALA A 1 336 ? -22.021 -4.769 38.224 1.00 91.94 336 ALA A O 1
ATOM 2714 N N . HIS A 1 337 ? -22.320 -4.638 36.009 1.00 90.19 337 HIS A N 1
ATOM 2715 C CA . HIS A 1 337 ? -23.392 -5.615 35.894 1.00 90.19 337 HIS A CA 1
ATOM 2716 C C . HIS A 1 337 ? -23.059 -6.573 34.756 1.00 90.19 337 HIS A C 1
ATOM 2718 O O . HIS A 1 337 ? -22.654 -6.146 33.679 1.00 90.19 337 HIS A O 1
ATOM 2724 N N . HIS A 1 338 ? -23.266 -7.865 34.977 1.00 90.00 338 HIS A N 1
ATOM 2725 C CA . HIS A 1 338 ? -23.189 -8.882 33.935 1.00 90.00 338 HIS A CA 1
ATOM 2726 C C . HIS A 1 338 ? -24.538 -9.578 33.851 1.00 90.00 338 HIS A C 1
ATOM 2728 O O . HIS A 1 338 ? -24.996 -10.208 34.803 1.00 90.00 338 HIS A O 1
ATOM 2734 N N . LEU A 1 339 ? -25.222 -9.378 32.731 1.00 89.31 339 LEU A N 1
ATOM 2735 C CA . LEU A 1 339 ? -26.563 -9.882 32.493 1.00 89.31 339 LEU A CA 1
ATOM 2736 C C . LEU A 1 339 ? -26.475 -11.042 31.512 1.00 89.31 339 LEU A C 1
ATOM 2738 O O . LEU A 1 339 ? -26.013 -10.867 30.389 1.00 89.31 339 LEU A O 1
ATOM 2742 N N . ARG A 1 340 ? -26.959 -12.218 31.908 1.00 88.56 340 ARG A N 1
ATOM 2743 C CA . ARG A 1 340 ? -27.084 -13.374 31.013 1.00 88.56 340 ARG A CA 1
ATOM 2744 C C . ARG A 1 340 ? -28.542 -13.563 30.632 1.00 88.56 340 ARG A C 1
ATOM 2746 O O . ARG A 1 340 ? -29.406 -13.649 31.506 1.00 88.56 340 ARG A O 1
ATOM 2753 N N . ILE A 1 341 ? -28.819 -13.647 29.335 1.00 90.62 341 ILE A N 1
ATOM 2754 C CA . ILE A 1 341 ? -30.180 -13.849 28.840 1.00 90.62 341 ILE A CA 1
ATOM 2755 C C . ILE A 1 341 ? -30.607 -15.279 29.164 1.00 90.62 341 ILE A C 1
ATOM 2757 O O . ILE A 1 341 ? -29.963 -16.255 28.772 1.00 90.62 341 ILE A O 1
ATOM 2761 N N . ARG A 1 342 ? -31.697 -15.406 29.923 1.00 90.69 342 ARG A N 1
ATOM 2762 C CA . ARG A 1 342 ? -32.125 -16.666 30.541 1.00 90.69 342 ARG A CA 1
ATOM 2763 C C . ARG A 1 342 ? -32.392 -17.748 29.500 1.00 90.69 342 ARG A C 1
ATOM 2765 O O . ARG A 1 342 ? -31.939 -18.880 29.667 1.00 90.69 342 ARG A O 1
ATOM 2772 N N . GLU A 1 343 ? -33.080 -17.380 28.430 1.00 90.81 343 GLU A N 1
ATOM 2773 C CA . GLU A 1 343 ? -33.464 -18.225 27.300 1.00 90.81 343 GLU A CA 1
ATOM 2774 C C . GLU A 1 343 ? -32.243 -18.842 26.605 1.00 90.81 343 GLU A C 1
ATOM 2776 O O . GLU A 1 343 ? -32.309 -19.969 26.115 1.00 90.81 343 GLU A O 1
ATOM 2781 N N . TYR A 1 344 ? -31.111 -18.131 26.613 1.00 86.62 344 TYR A N 1
ATOM 2782 C CA . TYR A 1 344 ? -29.878 -18.503 25.917 1.00 86.62 344 TYR A CA 1
ATOM 2783 C C . TYR A 1 344 ? -28.733 -18.874 26.862 1.00 86.62 344 TYR A C 1
ATOM 2785 O O . TYR A 1 344 ? -27.624 -19.135 26.411 1.00 86.62 344 TYR A O 1
ATOM 2793 N N . SER A 1 345 ? -28.991 -18.971 28.167 1.00 81.06 345 SER A N 1
ATOM 2794 C CA . SER A 1 345 ? -27.974 -19.244 29.194 1.00 81.06 345 SER A CA 1
ATOM 2795 C C . SER A 1 345 ? -27.247 -20.590 29.031 1.00 81.06 345 SER A C 1
ATOM 2797 O O . SER A 1 345 ? -26.147 -20.771 29.560 1.00 81.06 345 SER A O 1
ATOM 2799 N N . GLY A 1 346 ? -27.832 -21.533 28.285 1.00 82.56 346 GLY A N 1
ATOM 2800 C CA . GLY A 1 346 ? -27.197 -22.800 27.908 1.00 82.56 346 GLY A CA 1
ATOM 2801 C C . GLY A 1 346 ? -26.271 -22.713 26.687 1.00 82.56 346 GLY A C 1
ATOM 2802 O O . GLY A 1 346 ? -25.542 -23.667 26.411 1.00 82.56 346 GLY A O 1
ATOM 2803 N N . LEU A 1 347 ? -26.295 -21.603 25.946 1.00 83.12 347 LEU A N 1
ATOM 2804 C CA . LEU A 1 347 ? -25.439 -21.377 24.786 1.00 83.12 347 LEU A CA 1
ATOM 2805 C C . LEU A 1 347 ? -24.077 -20.852 25.246 1.00 83.12 347 LEU A C 1
ATOM 2807 O O . LEU A 1 347 ? -23.991 -19.935 26.056 1.00 83.12 347 LEU A O 1
ATOM 2811 N N . VAL A 1 348 ? -23.002 -21.453 24.733 1.00 81.69 348 VAL A N 1
ATOM 2812 C CA . VAL A 1 348 ? -21.622 -21.079 25.067 1.00 81.69 348 VAL A CA 1
ATOM 2813 C C . VAL A 1 348 ? -20.800 -21.071 23.790 1.00 81.69 348 VAL A C 1
ATOM 2815 O O . VAL A 1 348 ? -20.743 -22.090 23.096 1.00 81.69 348 VAL A O 1
ATOM 2818 N N . ASN A 1 349 ? -20.145 -19.947 23.505 1.00 80.69 349 ASN A N 1
ATOM 2819 C CA . ASN A 1 349 ? -19.227 -19.828 22.375 1.00 80.69 349 ASN A CA 1
ATOM 2820 C C . ASN A 1 349 ? -17.981 -20.695 22.605 1.00 80.69 349 ASN A C 1
ATOM 2822 O O . ASN A 1 349 ? -17.394 -20.691 23.692 1.00 80.69 349 ASN A O 1
ATOM 2826 N N . ARG A 1 350 ? -17.593 -21.485 21.598 1.00 80.50 350 ARG A N 1
ATOM 2827 C CA . ARG A 1 350 ? -16.450 -22.412 21.684 1.00 80.50 350 ARG A CA 1
ATOM 2828 C C . ARG A 1 350 ? -15.547 -22.389 20.458 1.00 80.50 350 ARG A C 1
ATOM 2830 O O . ARG A 1 350 ? -14.404 -22.825 20.572 1.00 80.50 350 ARG A O 1
ATOM 2837 N N . VAL A 1 351 ? -16.053 -21.968 19.303 1.00 74.81 351 VAL A N 1
ATOM 2838 C CA . VAL A 1 351 ? -15.378 -22.119 18.010 1.00 74.81 351 VAL A CA 1
ATOM 2839 C C . VAL A 1 351 ? -14.538 -20.893 17.672 1.00 74.81 351 VAL A C 1
ATOM 2841 O O . VAL A 1 351 ? -13.360 -21.047 17.358 1.00 74.81 351 VAL A O 1
ATOM 2844 N N . PHE A 1 352 ? -15.115 -19.692 17.737 1.00 73.88 352 PHE A N 1
ATOM 2845 C CA . PHE A 1 352 ? -14.432 -18.466 17.293 1.00 73.88 352 PHE A CA 1
ATOM 2846 C C . PHE A 1 352 ? -13.946 -17.600 18.453 1.00 73.88 352 PHE A C 1
ATOM 2848 O O . PHE A 1 352 ? -12.875 -17.002 18.375 1.00 73.88 352 PHE A O 1
ATOM 2855 N N . VAL A 1 353 ? -14.707 -17.574 19.546 1.00 64.50 353 VAL A N 1
ATOM 2856 C CA . VAL A 1 353 ? -14.346 -16.918 20.804 1.00 64.50 353 VAL A CA 1
ATOM 2857 C C . VAL A 1 353 ? -14.673 -17.899 21.920 1.00 64.50 353 VAL A C 1
ATOM 2859 O O . VAL A 1 353 ? -15.767 -18.456 21.959 1.00 64.50 353 VAL A O 1
ATOM 2862 N N . LYS A 1 354 ? -13.721 -18.171 22.814 1.00 67.19 354 LYS A N 1
ATOM 2863 C CA . LYS A 1 354 ? -13.973 -19.054 23.955 1.00 67.19 354 LYS A CA 1
ATOM 2864 C C . LYS A 1 354 ? -14.744 -18.263 25.010 1.00 67.19 354 LYS A C 1
ATOM 2866 O O . LYS A 1 354 ? -14.141 -17.462 25.715 1.00 67.19 354 LYS A O 1
ATOM 2871 N N . GLY A 1 355 ? -16.050 -18.496 25.111 1.00 63.22 355 GLY A N 1
ATOM 2872 C CA . GLY A 1 355 ? -16.876 -17.875 26.145 1.00 63.22 355 GLY A CA 1
ATOM 2873 C C . GLY A 1 355 ? -16.502 -18.396 27.534 1.00 63.22 355 GLY A C 1
ATOM 2874 O O . GLY A 1 355 ? -16.262 -19.597 27.702 1.00 63.22 355 GLY A O 1
ATOM 2875 N N . CYS A 1 356 ? -16.479 -17.506 28.529 1.00 67.19 356 CYS A N 1
ATOM 2876 C CA . CYS A 1 356 ? -16.367 -17.868 29.945 1.00 67.19 356 CYS A CA 1
ATOM 2877 C C . CYS A 1 356 ? -17.602 -17.384 30.728 1.00 67.19 356 CYS A C 1
ATOM 2879 O O . CYS A 1 356 ? -17.494 -16.536 31.609 1.00 67.19 356 CYS A O 1
ATOM 2881 N N . PRO A 1 357 ? -18.791 -17.933 30.427 1.00 63.19 357 PRO A N 1
ATOM 2882 C CA . PRO A 1 357 ? -20.076 -17.412 30.906 1.00 63.19 357 PRO A CA 1
ATOM 2883 C C . PRO A 1 357 ? -20.290 -17.516 32.430 1.00 63.19 357 PRO A C 1
ATOM 2885 O O . PRO A 1 357 ? -21.325 -17.096 32.945 1.00 63.19 357 PRO A O 1
ATOM 2888 N N . GLY A 1 358 ? -19.378 -18.186 33.141 1.00 62.50 358 GLY A N 1
ATOM 2889 C CA . GLY A 1 358 ? -19.444 -18.408 34.586 1.00 62.50 358 GLY A CA 1
ATOM 2890 C C . GLY A 1 358 ? -18.491 -17.539 35.406 1.00 62.50 358 GLY A C 1
ATOM 2891 O O . GLY A 1 358 ? -18.613 -17.545 36.626 1.00 62.50 358 GLY A O 1
ATOM 2892 N N . ASP A 1 359 ? -17.577 -16.802 34.767 1.00 66.94 359 ASP A N 1
ATOM 2893 C CA . ASP A 1 359 ? -16.543 -16.032 35.461 1.00 66.94 359 ASP A CA 1
ATOM 2894 C C . ASP A 1 359 ? -16.814 -14.530 35.321 1.00 66.94 359 ASP A C 1
ATOM 2896 O O . ASP A 1 359 ? -16.280 -13.864 34.432 1.00 66.94 359 ASP A O 1
ATOM 2900 N N . PHE A 1 360 ? -17.626 -13.979 36.226 1.00 67.94 360 PHE A N 1
ATOM 2901 C CA . PHE A 1 360 ? -17.724 -12.533 36.398 1.00 67.94 360 PHE A CA 1
ATOM 2902 C C . PHE A 1 360 ? -16.879 -12.100 37.597 1.00 67.94 360 PHE A C 1
ATOM 2904 O O . PHE A 1 360 ? -17.142 -12.461 38.738 1.00 67.94 360 PHE A O 1
ATOM 2911 N N . ASN A 1 361 ? -15.817 -11.338 37.334 1.00 66.12 361 ASN A N 1
ATOM 2912 C CA . ASN A 1 361 ? -14.834 -10.961 38.357 1.00 66.12 361 ASN A CA 1
ATOM 2913 C C . ASN A 1 361 ? -15.233 -9.719 39.178 1.00 66.12 361 ASN A C 1
ATOM 2915 O O . ASN A 1 361 ? -14.467 -9.298 40.046 1.00 66.12 361 ASN A O 1
ATOM 2919 N N . PHE A 1 362 ? -16.386 -9.108 38.883 1.00 59.25 362 PHE A N 1
ATOM 2920 C CA . PHE A 1 362 ? -16.778 -7.792 39.402 1.00 59.25 362 PHE A CA 1
ATOM 2921 C C . PHE A 1 362 ? -18.194 -7.753 40.000 1.00 59.25 362 PHE A C 1
ATOM 2923 O O . PHE A 1 362 ? -18.739 -6.664 40.179 1.00 59.25 362 PHE A O 1
ATOM 2930 N N . GLY A 1 363 ? -18.782 -8.909 40.333 1.00 53.31 363 GLY A N 1
ATOM 2931 C CA . GLY A 1 363 ? -20.097 -8.995 40.977 1.00 53.31 363 GLY A CA 1
ATOM 2932 C C . GLY A 1 363 ? -20.590 -10.409 41.205 1.00 53.31 363 GLY A C 1
ATOM 2933 O O . GLY A 1 363 ? -20.015 -11.342 40.603 1.00 53.31 363 GLY A O 1
#

Secondary structure (DSSP, 8-state):
-HHHHHHHHHHHHHTS-----------------------------------PPP--------------PPPP-------GGGPPTTPBPPTT--EEEHHHHHHHHHHHS-GGG----PPPP-EEE--TT-TTSPPEEEEEHHHHHHHHHHHHHHHT----PPPGGGGGGT-B---BTB---EE---TTSTT---TTSPPPPPPHHHHHHHHHS-HHHHHHHHHHHHHHH--HHHHHHHHHHHHHHHHHHHHHHHHHHHHHHHTTSS-TTS---------S-S----PPEEEEEEEEE-SSTT--EEEEEEEEEETTTTTTS---GGGGGGGGG-EEEEEE-GGGTT----SSS---TT--TT-

Sequence (363 aa):
MDTQRRLGDLEVAFNRIITLDAGSHRVASASPPEEAAQRQSVDDEDGGVPMEEPVQDAWEKPVLVHDVAPRKDTKDVVDGTNFKVGEPVDERLALCPWHNVQSYPNCFVGKANKTDNFSPPSFYFYDPAKVDERPYLFVPTAQFEDYLDDINARLDIRLSLPNRANLERFILRFDRGMPRPRYWKRAVETEDIRPDGPWPGVYAADIDVFNSATLPARDELVRKLRCARTSPFIEEKRRKAKERSEQKRVERGQMLHQTQVLFGLRGEDGEEQEKVWDTNGSKAIERPVFVCFDIEAFERPPNPVSEVGIAVFDSQLVNEVPHGTCGRDWWPVIKAHHLRIREYSGLVNRVFVKGCPGDFNFG

InterPro domains:
  IPR040151 Gfd2/YDR514C-like [PTHR28083] (73-363)
  IPR048519 Gfd2/YDR514C-like, C-terminal domain [PF21762] (289-363)

Foldseek 3Di:
DVPVVVQVVVCVVVVHHDDDDDDDDDDDDDDDDDDDDDDDDDDDDDDDDDDDDPDPDPPDDPPDDDDDDPPDDPVPPPPCPPADFFAFDDQPWWKFWPVCLQCCCVQPNDPVLDDRDQQFFFWWAADLVCNVDQTTTIHTLSSSQVVQVVSCVVVVDDDDQDDDPRNCLGTDGQDPLAGGIGTHDGSVVPPQPDSPHDDDHDDVVNNVSLVPDDPVNVVVVVVNVVSSPDDVSVVVVVVVVVVVVVVVVVVVVVVVVVVCVLLVCAPPVRDRDDDDLPPDDDPPPQRDKDKDKDWAFFPDPVGHTFKIKIKIQDSVVCSPPDCPPPNVRSVVRIDIDMDGDPVCPVGAHDDPDGGPSPDDPRD